Protein AF-A0A6A4FAI8-F1 (afdb_monomer_lite)

Secondary structure (DSSP, 8-state):
----HHHHHTHHHHHHHHHHHHHTT-EEEEEGGGGGT--S--B--EEEEEPTTS-TTT-EEEEE---STTTTTT--GGGSPP--PPPTHHHHHHHHHHHHHSTT--EEEEEEEBTTGGGGSBPPTTTGGGSEEEEGGGTEEEEE-BPPTT-TTHHHHHHHHHHHHHHHHTT--HHHH-TT----PPPPEEEETTEEEEEEE-SSTHHHHHHHHHHHHHHHHH-GGGB-GGGPPPPBSEEEETTEEEETTTTEEE--HHHHHHHHHHHHHHHHHHHHH----TTSHHHH----EEE--TT--SS--EEE---TT------------

pLDDT: mean 80.51, std 21.52, range [23.98, 98.12]

Foldseek 3Di:
DEADPQCVVLVLQVVVVQVVCVVVVFKDKDQLCCCVVPVLAFAFHWHWDDDPPDDSNPHIDIDRDAPDPALQVVDDLVPFADDDADDPCLVLVLLVVQCVVPPPWAKWKKKFFWDPQFSLAFDDPVCQSRAWHDDVVVSMIMGGRTGDDPRPRSLRNSSVLQVQLQVQQQCDFCVNQDVVDPTPHGWHWHDDRRMIMTIHTDPDCRVVVSVVSSQVSQCVRRNDNTGDPVRIDDIDQWDQDPQWIHHSPQSKIFHPPVVVVVVVVVVVVVVVVCVPPPDDDPPDCVVVQQRFIFGDDPDDDDDDTFGFGDDPPDGDGDDDDPDDD

Organism: NCBI:txid129364

Structure (mmCIF, N/CA/C/O backbone):
data_AF-A0A6A4FAI8-F1
#
_entry.id   AF-A0A6A4FAI8-F1
#
loop_
_atom_site.group_PDB
_atom_site.id
_atom_site.type_symbol
_atom_site.label_atom_id
_atom_site.label_alt_id
_atom_site.label_comp_id
_atom_site.label_asym_id
_atom_site.label_entity_id
_atom_site.label_seq_id
_atom_site.pdbx_PDB_ins_code
_atom_site.Cartn_x
_atom_site.Cartn_y
_atom_site.Cartn_z
_atom_site.occupancy
_atom_site.B_iso_or_equiv
_atom_site.auth_seq_id
_atom_site.auth_comp_id
_atom_site.auth_asym_id
_atom_site.auth_atom_id
_atom_site.pdbx_PDB_model_num
ATOM 1 N N . MET A 1 1 ? 18.390 8.228 -25.834 1.00 69.94 1 MET A N 1
ATOM 2 C CA . MET A 1 1 ? 18.097 8.621 -24.436 1.00 69.94 1 MET A CA 1
ATOM 3 C C . MET A 1 1 ? 19.003 7.800 -23.524 1.00 69.94 1 MET A C 1
ATOM 5 O O . MET A 1 1 ? 19.261 6.658 -23.877 1.00 69.94 1 MET A O 1
ATOM 9 N N . LYS A 1 2 ? 19.554 8.359 -22.438 1.00 84.69 2 LYS A N 1
ATOM 10 C CA . LYS A 1 2 ? 20.536 7.665 -21.582 1.00 84.69 2 LYS A CA 1
ATOM 11 C C . LYS A 1 2 ? 19.941 7.393 -20.201 1.00 84.69 2 LYS A C 1
ATOM 13 O O . LYS A 1 2 ? 19.327 8.290 -19.630 1.00 84.69 2 LYS A O 1
ATOM 18 N N . ASN A 1 3 ? 20.148 6.185 -19.680 1.00 90.56 3 ASN A N 1
ATOM 19 C CA . ASN A 1 3 ? 19.769 5.827 -18.315 1.00 90.56 3 ASN A CA 1
ATOM 20 C C . ASN A 1 3 ? 20.611 6.583 -17.279 1.00 90.56 3 ASN A C 1
ATOM 22 O O . ASN A 1 3 ? 21.726 7.035 -17.557 1.00 90.56 3 ASN A O 1
ATOM 26 N N . HIS A 1 4 ? 20.082 6.704 -16.064 1.00 90.19 4 HIS A N 1
ATOM 27 C CA . HIS A 1 4 ? 20.822 7.282 -14.947 1.00 90.19 4 HIS A CA 1
ATOM 28 C C . HIS A 1 4 ? 22.035 6.424 -14.610 1.00 90.19 4 HIS A C 1
ATOM 30 O O . HIS A 1 4 ? 21.967 5.196 -14.630 1.00 90.19 4 HIS A O 1
ATOM 36 N N . GLY A 1 5 ? 23.130 7.063 -14.188 1.00 89.19 5 GLY A N 1
ATOM 37 C CA . GLY A 1 5 ? 24.340 6.341 -13.778 1.00 89.19 5 GLY A CA 1
ATOM 38 C C . GLY A 1 5 ? 24.105 5.361 -12.620 1.00 89.19 5 GLY A C 1
ATOM 39 O O . GLY A 1 5 ? 24.871 4.419 -12.448 1.00 89.19 5 GLY A O 1
ATOM 40 N N . SER A 1 6 ? 23.036 5.536 -11.834 1.00 89.50 6 SER A N 1
ATOM 41 C CA . SER A 1 6 ? 22.634 4.555 -10.822 1.00 89.50 6 SER A CA 1
ATOM 42 C C . SER A 1 6 ? 22.133 3.239 -11.420 1.00 89.50 6 SER A C 1
ATOM 44 O O . SER A 1 6 ? 22.466 2.194 -10.874 1.00 89.50 6 SER A O 1
ATOM 46 N N . ALA A 1 7 ? 21.401 3.263 -12.538 1.00 89.31 7 ALA A N 1
ATOM 47 C CA . ALA A 1 7 ? 20.959 2.043 -13.210 1.00 89.31 7 ALA A CA 1
ATOM 48 C C . ALA A 1 7 ? 22.152 1.258 -13.769 1.00 89.31 7 ALA A C 1
ATOM 50 O O . ALA A 1 7 ? 22.232 0.055 -13.553 1.00 89.31 7 ALA A O 1
ATOM 51 N N . SER A 1 8 ? 23.120 1.938 -14.396 1.00 88.81 8 SER A N 1
ATOM 52 C CA . SER A 1 8 ? 24.335 1.281 -14.899 1.00 88.81 8 SER A CA 1
ATOM 53 C C . SER A 1 8 ? 25.198 0.709 -13.765 1.00 88.81 8 SER A C 1
ATOM 55 O O . SER A 1 8 ? 25.708 -0.398 -13.888 1.00 88.81 8 SER A O 1
ATOM 57 N N . ARG A 1 9 ? 25.336 1.424 -12.636 1.00 89.81 9 ARG A N 1
ATOM 58 C CA . ARG A 1 9 ? 26.083 0.924 -11.462 1.00 89.81 9 ARG A CA 1
ATOM 59 C C . ARG A 1 9 ? 25.445 -0.305 -10.815 1.00 89.81 9 ARG A C 1
ATOM 61 O O . ARG A 1 9 ? 26.166 -1.124 -10.267 1.00 89.81 9 ARG A O 1
ATOM 68 N N . HIS A 1 10 ? 24.121 -0.427 -10.874 1.00 89.69 10 HIS A N 1
ATOM 69 C CA . HIS A 1 10 ? 23.369 -1.536 -10.284 1.00 89.69 10 HIS A CA 1
ATOM 70 C C . HIS A 1 10 ? 22.699 -2.407 -11.356 1.00 89.69 10 HIS A C 1
ATOM 72 O O . HIS A 1 10 ? 21.580 -2.883 -11.155 1.00 89.69 10 HIS A O 1
ATOM 78 N N . LEU A 1 11 ? 23.367 -2.615 -12.498 1.00 90.00 11 LEU A N 1
ATOM 79 C CA . LEU A 1 11 ? 22.783 -3.297 -13.657 1.00 90.00 11 LEU A CA 1
ATOM 80 C C . LEU A 1 11 ? 22.264 -4.701 -13.312 1.00 90.00 11 LEU A C 1
ATOM 82 O O . LEU A 1 11 ? 21.150 -5.041 -13.693 1.00 90.00 11 LEU A O 1
ATOM 86 N N . ASN A 1 12 ? 23.007 -5.484 -12.526 1.00 90.56 12 ASN A N 1
ATOM 87 C CA . ASN A 1 12 ? 22.562 -6.817 -12.097 1.00 90.56 12 ASN A CA 1
ATOM 88 C C . ASN A 1 12 ? 21.254 -6.761 -11.291 1.00 90.56 12 ASN A C 1
ATOM 90 O O . ASN A 1 12 ? 20.326 -7.522 -11.563 1.00 90.56 12 ASN A O 1
ATOM 94 N N . GLY A 1 13 ? 21.142 -5.818 -10.350 1.00 90.38 13 GLY A N 1
ATOM 95 C CA . GLY A 1 13 ? 19.915 -5.605 -9.580 1.00 90.38 13 GLY A CA 1
ATOM 96 C C . GLY A 1 13 ? 18.743 -5.144 -10.455 1.00 90.38 13 GLY A C 1
ATOM 97 O O . GLY A 1 13 ? 17.613 -5.593 -10.266 1.00 90.38 13 GLY A O 1
ATOM 98 N N . VAL A 1 14 ? 19.011 -4.299 -11.456 1.00 91.56 14 VAL A N 1
ATOM 99 C CA . VAL A 1 14 ? 18.024 -3.868 -12.461 1.00 91.56 14 VAL A CA 1
ATOM 100 C C . VAL A 1 14 ? 17.520 -5.063 -13.274 1.00 91.56 14 VAL A C 1
ATOM 102 O O . VAL A 1 14 ? 16.309 -5.239 -13.398 1.00 91.56 14 VAL A O 1
ATOM 105 N N . LEU A 1 15 ? 18.419 -5.920 -13.765 1.00 92.94 15 LEU A N 1
ATOM 106 C CA . LEU A 1 15 ? 18.059 -7.127 -14.512 1.00 92.94 15 LEU A CA 1
ATOM 107 C C . LEU A 1 15 ? 17.254 -8.105 -13.657 1.00 92.94 15 LEU A C 1
ATOM 109 O O . LEU A 1 15 ? 16.205 -8.566 -14.096 1.00 92.94 15 LEU A O 1
ATOM 113 N N . LYS A 1 16 ? 17.678 -8.360 -12.413 1.00 92.50 16 LYS A N 1
ATOM 114 C CA . LYS A 1 16 ? 16.940 -9.200 -11.453 1.00 92.50 16 LYS A CA 1
ATOM 115 C C . LYS A 1 16 ? 15.522 -8.666 -11.221 1.00 92.50 16 LYS A C 1
ATOM 117 O O . LYS A 1 16 ? 14.571 -9.444 -11.201 1.00 92.50 16 LYS A O 1
ATOM 122 N N . ALA A 1 17 ? 15.360 -7.348 -11.082 1.00 90.94 17 ALA A N 1
ATOM 123 C CA . ALA A 1 17 ? 14.051 -6.718 -10.912 1.00 90.94 17 ALA A CA 1
ATOM 124 C C . ALA A 1 17 ? 13.163 -6.844 -12.164 1.00 90.94 17 ALA A C 1
ATOM 126 O O . ALA A 1 17 ? 11.972 -7.131 -12.033 1.00 90.94 17 ALA A O 1
ATOM 127 N N . ILE A 1 18 ? 13.732 -6.665 -13.361 1.00 93.00 18 ILE A N 1
ATOM 128 C CA . ILE A 1 18 ? 13.009 -6.804 -14.634 1.00 93.00 18 ILE A CA 1
ATOM 129 C C . ILE A 1 18 ? 12.589 -8.252 -14.864 1.00 93.00 18 ILE A C 1
ATOM 131 O O . ILE A 1 18 ? 11.417 -8.485 -15.131 1.00 93.00 18 ILE A O 1
ATOM 135 N N . LEU A 1 19 ? 13.500 -9.216 -14.698 1.00 94.06 19 LEU A N 1
ATOM 136 C CA . LEU A 1 19 ? 13.201 -10.644 -14.841 1.00 94.06 19 LEU A CA 1
ATOM 137 C C . LEU A 1 19 ? 12.103 -11.072 -13.867 1.00 94.06 19 LEU A C 1
ATOM 139 O O . LEU A 1 19 ? 11.103 -11.646 -14.275 1.00 94.06 19 LEU A O 1
ATOM 143 N N . LYS A 1 20 ? 12.208 -10.668 -12.596 1.00 92.12 20 LYS A N 1
ATOM 144 C CA . LYS A 1 20 ? 11.159 -10.927 -11.603 1.00 92.12 20 LYS A CA 1
ATOM 145 C C . LYS A 1 20 ? 9.805 -10.339 -12.011 1.00 92.12 20 LYS A C 1
ATOM 147 O O . LYS A 1 20 ? 8.770 -10.961 -11.787 1.00 92.12 20 LYS A O 1
ATOM 152 N N . GLY A 1 21 ? 9.786 -9.123 -12.556 1.00 92.12 21 GLY A N 1
ATOM 153 C CA . GLY A 1 21 ? 8.545 -8.517 -13.033 1.00 92.12 21 GLY A CA 1
ATOM 154 C C . GLY A 1 21 ? 8.033 -9.157 -14.328 1.00 92.12 21 GLY A C 1
ATOM 155 O O . GLY A 1 21 ? 6.824 -9.217 -14.520 1.00 92.12 21 GLY A O 1
ATOM 156 N N . GLN A 1 22 ? 8.913 -9.679 -15.183 1.00 94.56 22 GLN A N 1
ATOM 157 C CA . GLN A 1 22 ? 8.550 -10.454 -16.369 1.00 94.56 22 GLN A CA 1
ATOM 158 C C . GLN A 1 22 ? 7.889 -11.779 -15.975 1.00 94.56 22 GLN A C 1
ATOM 160 O O . GLN A 1 22 ? 6.800 -12.070 -16.463 1.00 94.56 22 GLN A O 1
ATOM 165 N N . ASP A 1 23 ? 8.476 -12.518 -15.030 1.00 94.19 23 ASP A N 1
ATOM 166 C CA . ASP A 1 23 ? 7.905 -13.755 -14.478 1.00 94.19 23 ASP A CA 1
ATOM 167 C C . ASP A 1 23 ? 6.528 -13.515 -13.839 1.00 94.19 23 ASP A C 1
ATOM 169 O O . ASP A 1 23 ? 5.645 -14.368 -13.882 1.00 94.19 23 ASP A O 1
ATOM 173 N N . ALA A 1 24 ? 6.324 -12.322 -13.272 1.00 90.88 24 ALA A N 1
ATOM 174 C CA . ALA A 1 24 ? 5.051 -11.891 -12.703 1.00 90.88 24 ALA A CA 1
ATOM 175 C C . ALA A 1 24 ? 4.056 -11.328 -13.740 1.00 90.88 24 ALA A C 1
ATOM 177 O O . ALA A 1 24 ? 2.995 -10.844 -13.351 1.00 90.88 24 ALA A O 1
ATOM 178 N N . GLY A 1 25 ? 4.389 -11.333 -15.037 1.00 92.12 25 GLY A N 1
ATOM 179 C CA . GLY A 1 25 ? 3.533 -10.805 -16.105 1.00 92.12 25 GLY A CA 1
ATOM 180 C C . GLY A 1 25 ? 3.392 -9.278 -16.118 1.00 92.12 25 GLY A C 1
ATOM 181 O O . GLY A 1 25 ? 2.462 -8.751 -16.717 1.00 92.12 25 GLY A O 1
ATOM 182 N N . GLN A 1 26 ? 4.295 -8.555 -15.457 1.00 93.12 26 GLN A N 1
ATOM 183 C CA . GLN A 1 26 ? 4.254 -7.096 -15.318 1.00 93.12 26 GLN A CA 1
ATOM 184 C C . GLN A 1 26 ? 5.156 -6.378 -16.328 1.00 93.12 26 GLN A C 1
ATOM 186 O O . GLN A 1 26 ? 4.933 -5.206 -16.618 1.00 93.12 26 GLN A O 1
ATOM 191 N N . TYR A 1 27 ? 6.174 -7.058 -16.858 1.00 95.06 27 TYR A N 1
ATOM 192 C CA . TYR A 1 27 ? 7.057 -6.525 -17.895 1.00 95.06 27 TYR A CA 1
ATOM 193 C C . TYR A 1 27 ? 6.983 -7.359 -19.165 1.00 95.06 27 TYR A C 1
ATOM 195 O O . TYR A 1 27 ? 7.062 -8.585 -19.123 1.00 95.06 27 TYR A O 1
ATOM 203 N N . LEU A 1 28 ? 6.905 -6.673 -20.301 1.00 95.38 28 LEU A N 1
ATOM 204 C CA . LEU A 1 28 ? 7.176 -7.239 -21.612 1.00 95.38 28 LEU A CA 1
ATOM 205 C C . LEU A 1 28 ? 8.598 -6.840 -22.017 1.00 95.38 28 LEU A C 1
ATOM 207 O O . LEU A 1 28 ? 8.902 -5.655 -22.154 1.00 95.38 28 LEU A O 1
ATOM 211 N N . VAL A 1 29 ? 9.468 -7.833 -22.184 1.00 96.50 29 VAL A N 1
ATOM 212 C CA . VAL A 1 29 ? 10.884 -7.641 -22.521 1.00 96.50 29 VAL A CA 1
ATOM 213 C C . VAL A 1 29 ? 11.100 -8.044 -23.975 1.00 96.50 29 VAL A C 1
ATOM 215 O O . VAL A 1 29 ? 10.760 -9.158 -24.368 1.00 96.50 29 VAL A O 1
ATOM 218 N N . LEU A 1 30 ? 11.632 -7.124 -24.774 1.00 96.00 30 LEU A N 1
ATOM 219 C CA . LEU A 1 30 ? 11.764 -7.230 -26.226 1.00 96.00 30 LEU A CA 1
ATOM 220 C C . LEU A 1 30 ? 13.172 -6.819 -26.669 1.00 96.00 30 LEU A C 1
ATOM 222 O O . LEU A 1 30 ? 13.868 -6.084 -25.969 1.00 96.00 30 LEU A O 1
ATOM 226 N N . ASP A 1 31 ? 13.564 -7.245 -27.867 1.00 96.56 31 ASP A N 1
ATOM 227 C CA . ASP A 1 31 ? 14.720 -6.678 -28.572 1.00 96.56 31 ASP A CA 1
ATOM 228 C C . ASP A 1 31 ? 14.399 -5.223 -28.975 1.00 96.56 31 ASP A C 1
ATOM 230 O O . ASP A 1 31 ? 13.291 -4.915 -29.434 1.00 96.56 31 ASP A O 1
ATOM 234 N N . ASP A 1 32 ? 15.343 -4.304 -28.777 1.00 94.88 32 ASP A N 1
ATOM 235 C CA . ASP A 1 32 ? 15.142 -2.880 -29.049 1.00 94.88 32 ASP A CA 1
ATOM 236 C C . ASP A 1 32 ? 14.936 -2.556 -30.537 1.00 94.88 32 ASP A C 1
ATOM 238 O O . ASP A 1 32 ? 14.364 -1.512 -30.865 1.00 94.88 32 ASP A O 1
ATOM 242 N N . LYS A 1 33 ? 15.246 -3.486 -31.450 1.00 95.25 33 LYS A N 1
ATOM 243 C CA . LYS A 1 33 ? 14.898 -3.387 -32.875 1.00 95.25 33 LYS A CA 1
ATOM 244 C C . LYS A 1 33 ? 13.399 -3.235 -33.102 1.00 95.25 33 LYS A C 1
ATOM 246 O O . LYS A 1 33 ? 13.001 -2.713 -34.144 1.00 95.25 33 LYS A O 1
ATOM 251 N N . VAL A 1 34 ? 12.551 -3.624 -32.146 1.00 94.50 34 VAL A N 1
ATOM 252 C CA . VAL A 1 34 ? 11.102 -3.377 -32.211 1.00 94.50 34 VAL A CA 1
ATOM 253 C C . VAL A 1 34 ? 10.786 -1.882 -32.350 1.00 94.50 34 VAL A C 1
ATOM 255 O O . VAL A 1 34 ? 9.797 -1.533 -32.993 1.00 94.50 34 VAL A O 1
ATOM 258 N N . LEU A 1 35 ? 11.654 -0.981 -31.880 1.00 92.56 35 LEU A N 1
ATOM 259 C CA . LEU A 1 35 ? 11.523 0.470 -32.076 1.00 92.56 35 LEU A CA 1
ATOM 260 C C . LEU A 1 35 ? 11.574 0.883 -33.566 1.00 92.56 35 LEU A C 1
ATOM 262 O O . LEU A 1 35 ? 11.118 1.967 -33.955 1.00 92.56 35 LEU A O 1
ATOM 266 N N . HIS A 1 36 ? 12.082 0.021 -34.455 1.00 93.12 36 HIS A N 1
ATOM 267 C CA . HIS A 1 36 ? 11.994 0.245 -35.898 1.00 93.12 36 HIS A CA 1
ATOM 268 C C . HIS A 1 36 ? 10.574 0.074 -36.446 1.00 93.12 36 HIS A C 1
ATOM 270 O O . HIS A 1 36 ? 10.270 0.670 -37.478 1.00 93.12 36 HIS A O 1
ATOM 276 N N . ILE A 1 37 ? 9.714 -0.662 -35.744 1.00 93.81 37 ILE A N 1
ATOM 277 C CA . ILE A 1 37 ? 8.344 -0.987 -36.154 1.00 93.81 37 ILE A CA 1
ATOM 278 C C . ILE A 1 37 ? 7.342 -0.189 -35.307 1.00 93.81 37 ILE A C 1
ATOM 280 O O . ILE A 1 37 ? 6.437 0.450 -35.839 1.00 93.81 37 ILE A O 1
ATOM 284 N N . TRP A 1 38 ? 7.538 -0.148 -33.989 1.00 92.62 38 TRP A N 1
ATOM 285 C CA . TRP A 1 38 ? 6.658 0.538 -33.047 1.00 92.62 38 TRP A CA 1
ATOM 286 C C . TRP A 1 38 ? 7.104 1.987 -32.825 1.00 92.62 38 TRP A C 1
ATOM 288 O O . TRP A 1 38 ? 7.897 2.293 -31.940 1.00 92.62 38 TRP A O 1
ATOM 298 N N . LYS A 1 39 ? 6.604 2.899 -33.668 1.00 84.62 39 LYS A N 1
ATOM 299 C CA . LYS A 1 39 ? 7.062 4.302 -33.700 1.00 84.62 39 LYS A CA 1
ATOM 300 C C . LYS A 1 39 ? 6.507 5.201 -32.600 1.00 84.62 39 LYS A C 1
ATOM 302 O O . LYS A 1 39 ? 7.160 6.173 -32.240 1.00 84.62 39 LYS A O 1
ATOM 307 N N . ASN A 1 40 ? 5.325 4.891 -32.080 1.00 89.69 40 ASN A N 1
ATOM 308 C CA . ASN A 1 40 ? 4.677 5.681 -31.038 1.00 89.69 40 ASN A CA 1
ATOM 309 C C . ASN A 1 40 ? 4.907 5.045 -29.663 1.00 89.69 40 ASN A C 1
ATOM 311 O O . ASN A 1 40 ? 3.983 4.474 -29.096 1.00 89.69 40 ASN A O 1
ATOM 315 N N . ILE A 1 41 ? 6.144 5.071 -29.172 1.00 90.69 41 ILE A N 1
ATOM 316 C CA . ILE A 1 41 ? 6.512 4.517 -27.865 1.00 90.69 41 ILE A CA 1
ATOM 317 C C . ILE A 1 41 ? 7.326 5.538 -27.072 1.00 90.69 41 ILE A C 1
ATOM 319 O O . ILE A 1 41 ? 8.315 6.088 -27.557 1.00 90.69 41 ILE A O 1
ATOM 323 N N . GLN A 1 42 ? 6.897 5.801 -25.842 1.00 90.19 42 GLN A N 1
ATOM 324 C CA . GLN A 1 42 ? 7.552 6.733 -24.939 1.00 90.19 42 GLN A CA 1
ATOM 325 C C . GLN A 1 42 ? 8.563 5.987 -24.077 1.00 90.19 42 GLN A C 1
ATOM 327 O O . GLN A 1 42 ? 8.204 5.186 -23.213 1.00 90.19 42 GLN A O 1
ATOM 332 N N . ILE A 1 43 ? 9.836 6.308 -24.281 1.00 90.62 43 ILE A N 1
ATOM 333 C CA . ILE A 1 43 ? 10.941 5.764 -23.497 1.00 90.62 43 ILE A CA 1
ATOM 334 C C . ILE A 1 43 ? 11.211 6.704 -22.321 1.00 90.62 43 ILE A C 1
ATOM 336 O O . ILE A 1 43 ? 11.301 7.919 -22.492 1.00 90.62 43 ILE A O 1
ATOM 340 N N . SER A 1 44 ? 11.337 6.137 -21.125 1.00 90.56 44 SER A N 1
ATOM 341 C CA . SER A 1 44 ? 11.766 6.827 -19.906 1.00 90.56 44 SER A CA 1
ATOM 342 C C . SER A 1 44 ? 13.120 6.276 -19.442 1.00 90.56 44 SER A C 1
ATOM 344 O O . SER A 1 44 ? 13.310 5.057 -19.492 1.00 90.56 44 SER A O 1
ATOM 346 N N . PRO A 1 45 ? 14.062 7.116 -18.971 1.00 91.12 45 PRO A N 1
ATOM 347 C CA . PRO A 1 45 ? 15.321 6.635 -18.413 1.00 91.12 45 PRO A CA 1
ATOM 348 C C . PRO A 1 45 ? 15.099 5.747 -17.186 1.00 91.12 45 PRO A C 1
ATOM 350 O O . PRO A 1 45 ? 14.266 6.051 -16.333 1.00 91.12 45 PRO A O 1
ATOM 353 N N . LEU A 1 46 ? 15.895 4.690 -17.049 1.00 91.69 46 LEU A N 1
ATOM 354 C CA . LEU A 1 46 ? 15.937 3.893 -15.825 1.00 91.69 46 LEU A CA 1
ATOM 355 C C . LEU A 1 46 ? 16.886 4.508 -14.798 1.00 91.69 46 LEU A C 1
ATOM 357 O O . LEU A 1 46 ? 17.948 5.035 -15.133 1.00 91.69 46 LEU A O 1
ATOM 361 N N . GLY A 1 47 ? 16.517 4.379 -13.531 1.00 91.06 47 GLY A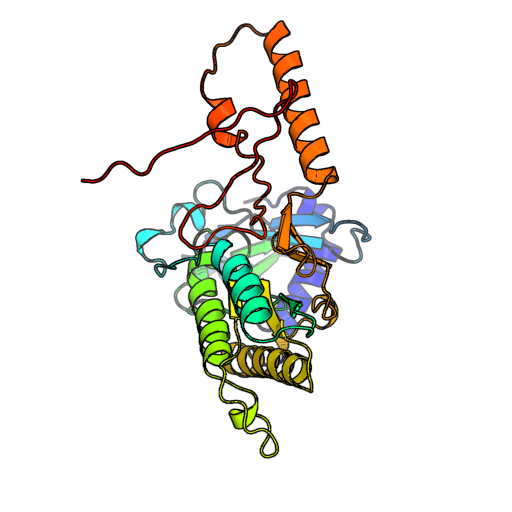 N 1
ATOM 362 C CA . GLY A 1 47 ? 17.354 4.610 -12.365 1.00 91.06 47 GLY A CA 1
ATOM 363 C C . GLY A 1 47 ? 17.208 3.463 -11.370 1.00 91.06 47 GLY A C 1
ATOM 364 O O . GLY A 1 47 ? 16.221 2.732 -11.383 1.00 91.06 47 GLY A O 1
ATOM 365 N N . ALA A 1 48 ? 18.186 3.315 -10.484 1.00 89.81 48 ALA A N 1
ATOM 366 C CA . ALA A 1 48 ? 18.122 2.368 -9.376 1.00 89.81 48 ALA A CA 1
ATOM 367 C C . ALA A 1 48 ? 18.390 3.087 -8.052 1.00 89.81 48 ALA A C 1
ATOM 369 O O . ALA A 1 48 ? 19.254 3.964 -7.975 1.00 89.81 48 ALA A O 1
ATOM 370 N N . VAL A 1 49 ? 17.640 2.721 -7.015 1.00 87.06 49 VAL A N 1
ATOM 371 C CA . VAL A 1 49 ? 17.849 3.193 -5.641 1.00 87.06 49 VAL A CA 1
ATOM 372 C C . VAL A 1 49 ? 17.930 1.993 -4.717 1.00 87.06 49 VAL A C 1
ATOM 374 O O . VAL A 1 49 ? 17.093 1.100 -4.780 1.00 87.06 49 VAL A O 1
ATOM 377 N N . THR A 1 50 ? 18.920 1.978 -3.840 1.00 82.19 50 THR A N 1
ATOM 378 C CA . THR A 1 50 ? 19.115 0.895 -2.878 1.00 82.19 50 THR A CA 1
ATOM 379 C C . THR A 1 50 ? 18.001 0.912 -1.837 1.00 82.19 50 THR A C 1
ATOM 381 O O . THR A 1 50 ? 17.568 1.977 -1.377 1.00 82.19 50 THR A O 1
ATOM 384 N N . LYS A 1 51 ? 17.473 -0.264 -1.480 1.00 78.00 51 LYS A N 1
ATOM 385 C CA . LYS A 1 51 ? 16.567 -0.339 -0.331 1.00 78.00 51 LYS A CA 1
ATOM 386 C C . LYS A 1 51 ? 17.362 -0.100 0.950 1.00 78.00 51 LYS A C 1
ATOM 388 O O . LYS A 1 51 ? 18.554 -0.380 1.028 1.00 78.00 51 LYS A O 1
ATOM 393 N N . LYS A 1 52 ? 16.695 0.491 1.942 1.00 70.31 52 LYS A N 1
ATOM 394 C CA . LYS A 1 52 ? 17.306 0.760 3.242 1.00 70.31 52 LYS A CA 1
ATOM 395 C C . LYS A 1 52 ? 17.693 -0.577 3.885 1.00 70.31 52 LYS A C 1
ATOM 397 O O . LYS A 1 52 ? 16.869 -1.484 3.881 1.00 70.31 52 LYS A O 1
ATOM 402 N N . ASP A 1 53 ? 18.904 -0.651 4.429 1.00 63.53 53 ASP A N 1
ATOM 403 C CA . ASP A 1 53 ? 19.411 -1.795 5.196 1.00 63.53 53 ASP A CA 1
ATOM 404 C C . ASP A 1 53 ? 19.510 -3.118 4.390 1.00 63.53 53 ASP A C 1
ATOM 406 O O . ASP A 1 53 ? 19.524 -4.200 4.971 1.00 63.53 53 ASP A O 1
ATOM 410 N N . CYS A 1 54 ? 19.607 -3.046 3.054 1.00 64.69 54 CYS A N 1
ATOM 411 C CA . CYS A 1 54 ? 19.840 -4.198 2.172 1.00 64.69 54 CYS A CA 1
ATOM 412 C C . CYS A 1 54 ? 21.075 -3.979 1.291 1.00 64.69 54 CYS A C 1
ATOM 414 O O . CYS A 1 54 ? 21.389 -2.842 0.928 1.00 64.69 54 CYS A O 1
ATOM 416 N N . ASP A 1 55 ? 21.744 -5.072 0.916 1.00 67.19 55 ASP A N 1
ATOM 417 C CA . ASP A 1 55 ? 22.817 -5.022 -0.074 1.00 67.19 55 ASP A CA 1
ATOM 418 C C . ASP A 1 55 ? 22.251 -4.524 -1.427 1.00 67.19 55 ASP A C 1
ATOM 420 O O . ASP A 1 55 ? 21.233 -5.047 -1.899 1.00 67.19 55 ASP A O 1
ATOM 424 N N . PRO A 1 56 ? 22.866 -3.505 -2.055 1.00 60.53 56 PRO A N 1
ATOM 425 C CA . PRO A 1 56 ? 22.512 -3.032 -3.391 1.00 60.53 56 PRO A CA 1
ATOM 426 C C . PRO A 1 56 ? 22.492 -4.106 -4.486 1.00 60.53 56 PRO A C 1
ATOM 428 O O . PRO A 1 56 ? 21.838 -3.899 -5.506 1.00 60.53 56 PRO A O 1
ATOM 431 N N . GLU A 1 57 ? 23.221 -5.211 -4.329 1.00 64.81 57 GLU A N 1
ATOM 432 C CA . GLU A 1 57 ? 23.185 -6.335 -5.272 1.00 64.81 57 GLU A CA 1
ATOM 433 C C . GLU A 1 57 ? 22.019 -7.299 -5.000 1.00 64.81 57 GLU A C 1
ATOM 435 O O . GLU A 1 57 ? 21.538 -7.977 -5.912 1.00 64.81 57 GLU A O 1
ATOM 440 N N . GLU A 1 58 ? 21.499 -7.310 -3.771 1.00 64.88 58 GLU A N 1
ATOM 441 C CA . GLU A 1 58 ? 20.385 -8.167 -3.368 1.00 64.88 58 GLU A CA 1
ATOM 442 C C . GLU A 1 58 ? 19.025 -7.560 -3.716 1.00 64.88 58 GLU A C 1
ATOM 444 O O . GLU A 1 58 ? 18.169 -8.260 -4.276 1.00 64.88 58 GLU A O 1
ATOM 449 N N . ASP A 1 59 ? 18.822 -6.270 -3.407 1.00 73.31 59 ASP A N 1
ATOM 450 C CA . ASP A 1 59 ? 17.516 -5.624 -3.554 1.00 73.31 59 ASP A CA 1
ATOM 451 C C . ASP A 1 59 ? 17.587 -4.109 -3.853 1.00 73.31 59 ASP A C 1
ATOM 453 O O . ASP A 1 59 ? 17.935 -3.271 -3.010 1.00 73.31 59 ASP A O 1
ATOM 457 N N . ILE A 1 60 ? 17.168 -3.739 -5.068 1.00 84.44 60 ILE A N 1
ATOM 458 C CA . ILE A 1 60 ? 17.025 -2.348 -5.521 1.00 84.44 60 ILE A CA 1
ATOM 459 C C . ILE A 1 60 ? 15.564 -1.992 -5.783 1.00 84.44 60 ILE A C 1
ATOM 461 O O . ILE A 1 60 ? 14.703 -2.829 -6.050 1.00 84.44 60 ILE A O 1
ATOM 465 N N . ARG A 1 61 ? 15.272 -0.694 -5.740 1.00 85.38 61 ARG A N 1
ATOM 466 C CA . ARG A 1 61 ? 14.062 -0.101 -6.304 1.00 85.38 61 ARG A CA 1
ATOM 467 C C . ARG A 1 61 ? 14.386 0.384 -7.707 1.00 85.38 61 ARG A C 1
ATOM 469 O O . ARG A 1 61 ? 15.142 1.345 -7.865 1.00 85.38 61 ARG A O 1
ATOM 476 N N . LEU A 1 62 ? 13.813 -0.287 -8.701 1.00 87.62 62 LEU A N 1
ATOM 477 C CA . LEU A 1 62 ? 13.850 0.166 -10.083 1.00 87.62 62 LEU A CA 1
ATOM 478 C C . LEU A 1 62 ? 12.955 1.400 -10.217 1.00 87.62 62 LEU A C 1
ATOM 480 O O . LEU A 1 62 ? 11.824 1.415 -9.732 1.00 87.62 62 LEU A O 1
ATOM 484 N N . ILE A 1 63 ? 13.480 2.444 -10.845 1.00 87.00 63 ILE A N 1
ATOM 485 C CA . ILE A 1 63 ? 12.790 3.712 -11.055 1.00 87.00 63 ILE A CA 1
ATOM 486 C C . ILE A 1 63 ? 12.750 3.982 -12.550 1.00 87.00 63 ILE A C 1
ATOM 488 O O . ILE A 1 63 ? 13.785 3.986 -13.208 1.00 87.00 63 ILE A O 1
ATOM 492 N N . HIS A 1 64 ? 11.562 4.274 -13.063 1.00 84.94 64 HIS A N 1
ATOM 493 C CA . HIS A 1 64 ? 11.406 4.910 -14.364 1.00 84.94 64 HIS A CA 1
ATOM 494 C C . HIS A 1 64 ? 11.370 6.417 -14.121 1.00 84.94 64 HIS A C 1
ATOM 496 O O . HIS A 1 64 ? 10.430 6.919 -13.500 1.00 84.94 64 HIS A O 1
ATOM 502 N N . ASP A 1 65 ? 12.408 7.136 -14.541 1.00 81.50 65 ASP A N 1
ATOM 503 C CA . ASP A 1 65 ? 12.454 8.583 -14.378 1.00 81.50 65 ASP A CA 1
ATOM 504 C C . ASP A 1 65 ? 11.513 9.257 -15.373 1.00 81.50 65 ASP A C 1
ATOM 506 O O . ASP A 1 65 ? 11.659 9.146 -16.588 1.00 81.50 65 ASP A O 1
ATOM 510 N N . ARG A 1 66 ? 10.515 9.943 -14.827 1.00 70.44 66 ARG A N 1
ATOM 511 C CA . ARG A 1 66 ? 9.388 10.524 -15.558 1.00 70.44 66 ARG A CA 1
ATOM 512 C C . ARG A 1 66 ? 9.278 12.011 -15.251 1.00 70.44 66 ARG A C 1
ATOM 514 O O . ARG A 1 66 ? 8.230 12.487 -14.823 1.00 70.44 66 ARG A O 1
ATOM 521 N N . ARG A 1 67 ? 10.402 12.716 -15.376 1.00 59.50 67 ARG A N 1
ATOM 522 C CA . ARG A 1 67 ? 10.511 14.178 -15.284 1.00 59.50 67 ARG A CA 1
ATOM 523 C C . ARG A 1 67 ? 10.887 14.742 -16.663 1.00 59.50 67 ARG A C 1
ATOM 525 O O . ARG A 1 67 ? 11.618 14.086 -17.402 1.00 59.50 67 ARG A O 1
ATOM 532 N N . GLY A 1 68 ? 10.423 15.949 -17.003 1.00 57.16 68 GLY A N 1
ATOM 533 C CA . GLY A 1 68 ? 10.553 16.534 -18.356 1.00 57.16 68 GLY A CA 1
ATOM 534 C C . GLY A 1 68 ? 9.447 16.036 -19.294 1.00 57.16 68 GLY A C 1
ATOM 535 O O . GLY A 1 68 ? 8.505 15.452 -18.780 1.00 57.16 68 GLY A O 1
ATOM 536 N N . THR A 1 69 ? 9.571 16.190 -20.628 1.00 58.03 69 THR A N 1
ATOM 537 C CA . THR A 1 69 ? 8.619 15.691 -21.661 1.00 58.03 69 THR A CA 1
ATOM 538 C C . THR A 1 69 ? 8.376 14.177 -21.542 1.00 58.03 69 THR A C 1
ATOM 540 O O . THR A 1 69 ? 8.942 13.364 -22.274 1.00 58.03 69 THR A O 1
ATOM 543 N N . SER A 1 70 ? 7.594 13.794 -20.547 1.00 69.31 70 SER A N 1
ATOM 544 C CA . SER A 1 70 ? 7.548 12.471 -19.939 1.00 69.31 70 SER A CA 1
ATOM 545 C C . SER A 1 70 ? 6.100 12.054 -19.750 1.00 69.31 70 SER A C 1
ATOM 547 O O . SER A 1 70 ? 5.179 12.863 -19.864 1.00 69.31 70 SER A O 1
ATOM 549 N N . THR A 1 71 ? 5.890 10.785 -19.410 1.00 73.19 71 THR A N 1
ATOM 550 C CA . THR A 1 71 ? 4.554 10.232 -19.178 1.00 73.19 71 THR A CA 1
ATOM 551 C C . THR A 1 71 ? 3.750 11.037 -18.152 1.00 73.19 71 THR A C 1
ATOM 553 O O . THR A 1 71 ? 2.539 11.154 -18.303 1.00 73.19 71 THR A O 1
ATOM 556 N N . ASN A 1 72 ? 4.395 11.626 -17.137 1.00 81.31 72 ASN A N 1
ATOM 557 C CA . ASN A 1 72 ? 3.708 12.460 -16.145 1.00 81.31 72 ASN A CA 1
ATOM 558 C C . ASN A 1 72 ? 3.236 13.796 -16.726 1.00 81.31 72 ASN A C 1
ATOM 560 O O . ASN A 1 72 ? 2.094 14.170 -16.490 1.00 81.31 72 ASN A O 1
ATOM 564 N N . ASP A 1 73 ? 4.072 14.471 -17.514 1.00 76.06 73 ASP A N 1
ATOM 565 C CA . ASP A 1 73 ? 3.733 15.762 -18.133 1.00 76.06 73 ASP A CA 1
ATOM 566 C C . ASP A 1 73 ? 2.598 15.620 -19.161 1.00 76.06 73 ASP A C 1
ATOM 568 O O . ASP A 1 73 ? 1.806 16.538 -19.359 1.00 76.06 73 ASP A O 1
ATOM 572 N N . MET A 1 74 ? 2.493 14.446 -19.791 1.00 75.88 74 MET A N 1
ATOM 573 C CA . MET A 1 74 ? 1.429 14.114 -20.744 1.00 75.88 74 MET A CA 1
ATOM 574 C C . MET A 1 74 ? 0.164 13.555 -20.074 1.00 75.88 74 MET A C 1
ATOM 576 O O . MET A 1 74 ? -0.857 13.366 -20.739 1.00 75.88 74 MET A O 1
ATOM 580 N N . SER A 1 75 ? 0.212 13.269 -18.769 1.00 78.31 75 SER A N 1
ATOM 581 C CA . SER A 1 75 ? -0.932 12.740 -18.028 1.00 78.31 75 SER A CA 1
ATOM 582 C C . SER A 1 75 ? -1.888 13.858 -17.642 1.00 78.31 75 SER A C 1
ATOM 584 O O . SER A 1 75 ? -1.512 14.823 -16.981 1.00 78.31 75 SER A O 1
ATOM 586 N N . LYS A 1 76 ? -3.162 13.693 -17.993 1.00 79.38 76 LYS A N 1
ATOM 587 C CA . LYS A 1 76 ? -4.227 14.605 -17.573 1.00 79.38 76 LYS A CA 1
ATOM 588 C C . LYS A 1 76 ? -4.768 14.133 -16.232 1.00 79.38 76 LYS A C 1
ATOM 590 O O . LYS A 1 76 ? -5.528 13.169 -16.176 1.00 79.38 76 LYS A O 1
ATOM 595 N N . THR A 1 77 ? -4.370 14.798 -15.152 1.00 72.62 77 THR A N 1
ATOM 596 C CA . THR A 1 77 ? -4.823 14.464 -13.791 1.00 72.62 77 THR A CA 1
ATOM 597 C C . THR A 1 77 ? -6.344 14.515 -13.658 1.00 72.62 77 THR A C 1
ATOM 599 O O . THR A 1 77 ? -6.905 13.709 -12.927 1.00 72.62 77 THR A O 1
ATOM 602 N N . GLU A 1 78 ? -6.997 15.368 -14.447 1.00 80.19 78 GLU A N 1
ATOM 603 C CA . GLU A 1 78 ? -8.454 15.517 -14.586 1.00 80.19 78 GLU A CA 1
ATOM 604 C C . GLU A 1 78 ? -9.179 14.218 -14.975 1.00 80.19 78 GLU A C 1
ATOM 606 O O . GLU A 1 78 ? -10.355 14.055 -14.675 1.00 80.19 78 GLU A O 1
ATOM 611 N N . LEU A 1 79 ? -8.488 13.300 -15.660 1.00 82.06 79 LEU A N 1
ATOM 612 C CA . LEU A 1 79 ? -9.040 12.009 -16.083 1.00 82.06 79 LEU A CA 1
ATOM 613 C C . LEU A 1 79 ? -8.845 10.908 -15.032 1.00 82.06 79 LEU A C 1
ATOM 615 O O . LEU A 1 79 ? -9.231 9.763 -15.260 1.00 82.06 79 LEU A O 1
ATOM 619 N N . SER A 1 80 ? -8.196 11.222 -13.909 1.00 82.56 80 SER A N 1
ATOM 620 C CA . SER A 1 80 ? -7.992 10.255 -12.832 1.00 82.56 80 SER A CA 1
ATOM 621 C C . SER A 1 80 ? -9.272 10.125 -12.001 1.00 82.56 80 SER A C 1
ATOM 623 O O . SER A 1 80 ? -10.005 11.107 -11.879 1.00 82.56 80 SER A O 1
ATOM 625 N N . PRO A 1 81 ? -9.544 8.954 -11.398 1.00 83.56 81 PRO A N 1
ATOM 626 C CA . PRO A 1 81 ? -10.678 8.803 -10.496 1.00 83.56 81 PRO A CA 1
ATOM 627 C C . PRO A 1 81 ? -10.611 9.815 -9.353 1.00 83.56 81 PRO A C 1
ATOM 629 O O . PRO A 1 81 ? -9.540 10.030 -8.777 1.00 83.56 81 PRO A O 1
ATOM 632 N N . ASP A 1 82 ? -11.756 10.404 -9.017 1.00 84.44 82 ASP A N 1
ATOM 633 C CA . ASP A 1 82 ? -11.870 11.204 -7.805 1.00 84.44 82 ASP A CA 1
ATOM 634 C C . ASP A 1 82 ? -11.833 10.266 -6.593 1.00 84.44 82 ASP A C 1
ATOM 636 O O . ASP A 1 82 ? -12.583 9.287 -6.531 1.00 84.44 82 ASP A O 1
ATOM 640 N N . ILE A 1 83 ? -10.926 10.532 -5.653 1.00 80.56 83 ILE A N 1
ATOM 641 C CA . ILE A 1 83 ? -10.843 9.782 -4.400 1.00 80.56 83 ILE A CA 1
ATOM 642 C C . ILE A 1 83 ? -11.171 10.728 -3.260 1.00 80.56 83 ILE A C 1
ATOM 644 O O . ILE A 1 83 ? -10.416 11.654 -2.953 1.00 80.56 83 ILE A O 1
ATOM 648 N N . GLU A 1 84 ? -12.226 10.386 -2.533 1.00 81.75 84 GLU A N 1
ATOM 649 C CA . GLU A 1 84 ? -12.479 10.963 -1.227 1.00 81.75 84 GLU A CA 1
ATOM 650 C C . GLU A 1 84 ? -11.648 10.242 -0.158 1.00 81.75 84 GLU A C 1
ATOM 652 O O . GLU A 1 84 ? -11.889 9.084 0.190 1.00 81.75 84 GLU A O 1
ATOM 657 N N . TYR A 1 85 ? -10.654 10.935 0.395 1.00 81.31 85 TYR A N 1
ATOM 658 C CA . TYR A 1 85 ? -9.893 10.418 1.528 1.00 81.31 85 TYR A CA 1
ATOM 659 C C . TYR A 1 85 ? -10.619 10.700 2.841 1.00 81.31 85 TYR A C 1
ATOM 661 O O . TYR A 1 85 ? -10.867 11.854 3.205 1.00 81.31 85 TYR A O 1
ATOM 669 N N . LYS A 1 86 ? -10.879 9.645 3.620 1.00 87.56 86 LYS A N 1
ATOM 670 C CA . LYS A 1 86 ? -11.394 9.797 4.984 1.00 87.56 86 LYS A CA 1
ATOM 671 C C . LYS A 1 86 ? -10.353 10.499 5.848 1.00 87.56 86 LYS A C 1
ATOM 673 O O . LYS A 1 86 ? -9.183 10.130 5.880 1.00 87.56 86 LYS A O 1
ATOM 678 N N . HIS A 1 87 ? -10.787 11.491 6.620 1.00 89.50 87 HIS A N 1
ATOM 679 C CA . HIS A 1 87 ? -9.902 12.135 7.583 1.00 89.50 87 HIS A CA 1
ATOM 680 C C . HIS A 1 87 ? -9.504 11.146 8.689 1.00 89.50 87 HIS A C 1
ATOM 682 O O . HIS A 1 87 ? -10.360 10.454 9.247 1.00 89.50 87 HIS A O 1
ATOM 688 N N . ILE A 1 88 ? -8.230 11.151 9.093 1.00 87.44 88 ILE A N 1
ATOM 689 C CA . ILE A 1 88 ? -7.670 10.217 10.088 1.00 87.44 88 ILE A CA 1
ATOM 690 C C . ILE A 1 88 ? -8.402 10.223 11.443 1.00 87.44 88 ILE A C 1
ATOM 692 O O . ILE A 1 88 ? -8.399 9.242 12.186 1.00 87.44 88 ILE A O 1
ATOM 696 N N . ALA A 1 89 ? -9.111 11.312 11.751 1.00 89.38 89 ALA A N 1
ATOM 697 C CA . ALA A 1 89 ? -10.001 11.396 12.909 1.00 89.38 89 ALA A CA 1
ATOM 698 C C . ALA A 1 89 ? -11.100 10.313 12.921 1.00 89.38 89 ALA A C 1
ATOM 700 O O . ALA A 1 89 ? -11.701 10.080 13.966 1.00 89.38 89 ALA A O 1
ATOM 701 N N . ALA A 1 90 ? -11.388 9.649 11.796 1.00 93.75 90 ALA A N 1
ATOM 702 C CA . ALA A 1 90 ? -12.256 8.474 11.750 1.00 93.75 90 ALA A CA 1
ATOM 703 C C . ALA A 1 90 ? -11.741 7.337 12.652 1.00 93.75 90 ALA A C 1
ATOM 705 O O . ALA A 1 90 ? -12.518 6.802 13.439 1.00 93.75 90 ALA A O 1
ATOM 706 N N . ILE A 1 91 ? -10.432 7.055 12.627 1.00 94.81 91 ILE A N 1
ATOM 707 C CA . ILE A 1 91 ? -9.796 6.038 13.482 1.00 94.81 91 ILE A CA 1
ATOM 708 C C . ILE A 1 91 ? -9.968 6.422 14.959 1.00 94.81 91 ILE A C 1
ATOM 710 O O . ILE A 1 91 ? -10.408 5.619 15.778 1.00 94.81 91 ILE A O 1
ATOM 714 N N . ALA A 1 92 ? -9.705 7.691 15.294 1.00 93.44 92 ALA A N 1
ATOM 715 C CA . ALA A 1 92 ? -9.874 8.212 16.653 1.00 93.44 92 ALA A CA 1
ATOM 716 C C . ALA A 1 92 ? -11.320 8.068 17.158 1.00 93.44 92 ALA A C 1
ATOM 718 O O . ALA A 1 92 ? -11.555 7.640 18.288 1.00 93.44 92 ALA A O 1
ATOM 719 N N . ARG A 1 93 ? -12.296 8.413 16.307 1.00 95.50 93 ARG A N 1
ATOM 720 C CA . ARG A 1 93 ? -13.724 8.290 16.619 1.00 95.50 93 ARG A CA 1
ATOM 721 C C . ARG A 1 93 ? -14.123 6.839 16.858 1.00 95.50 93 ARG A C 1
ATOM 723 O O . ARG A 1 93 ? -14.849 6.595 17.816 1.00 95.50 93 ARG A O 1
ATOM 730 N N . ARG A 1 94 ? -13.621 5.890 16.056 1.00 96.19 94 ARG A N 1
ATOM 731 C CA . ARG A 1 94 ? -13.867 4.458 16.279 1.00 96.19 94 ARG A CA 1
ATOM 732 C C . ARG A 1 94 ? -13.324 4.000 17.627 1.00 96.19 94 ARG A C 1
ATOM 734 O O . ARG A 1 94 ? -14.072 3.390 18.377 1.00 96.19 94 ARG A O 1
ATOM 741 N N . ILE A 1 95 ? -12.088 4.365 17.984 1.00 95.00 95 ILE A N 1
ATOM 742 C CA . ILE A 1 95 ? -11.503 4.015 19.294 1.00 95.00 95 ILE A CA 1
ATOM 743 C C . ILE A 1 95 ? -12.412 4.488 20.437 1.00 95.00 95 ILE A C 1
ATOM 745 O O . ILE A 1 95 ? -12.736 3.718 21.340 1.00 95.00 95 ILE A O 1
ATOM 749 N N . ILE A 1 96 ? -12.857 5.747 20.390 1.00 94.81 96 ILE A N 1
ATOM 750 C CA . ILE A 1 96 ? -13.737 6.323 21.417 1.00 94.81 96 ILE A CA 1
ATOM 751 C C . ILE A 1 96 ? -15.092 5.602 21.451 1.00 94.81 96 ILE A C 1
ATOM 753 O O . ILE A 1 96 ? -15.590 5.297 22.537 1.00 94.81 96 ILE A O 1
ATOM 757 N N . ALA A 1 97 ? -15.677 5.314 20.285 1.00 94.88 97 ALA A N 1
ATOM 758 C CA . ALA A 1 97 ? -16.943 4.596 20.173 1.00 94.88 97 ALA A CA 1
ATOM 759 C C . ALA A 1 97 ? -16.851 3.192 20.791 1.00 94.88 97 ALA A C 1
ATOM 761 O O . ALA A 1 97 ? -17.634 2.888 21.691 1.00 94.88 97 ALA A O 1
ATOM 762 N N . CYS A 1 98 ? -15.845 2.393 20.415 1.00 94.06 98 CYS A N 1
ATOM 763 C CA . CYS A 1 98 ? -15.645 1.049 20.963 1.00 94.06 98 CYS A CA 1
ATOM 764 C C . CYS A 1 98 ? -15.477 1.083 22.484 1.00 94.06 98 CYS A C 1
ATOM 766 O O . CYS A 1 98 ? -16.092 0.304 23.202 1.00 94.06 98 CYS A O 1
ATOM 768 N N . ARG A 1 99 ? -14.705 2.038 23.010 1.00 92.38 99 ARG A N 1
ATOM 769 C CA . ARG A 1 99 ? -14.520 2.169 24.462 1.00 92.38 99 ARG A CA 1
ATOM 770 C C . ARG A 1 99 ? -15.768 2.583 25.222 1.00 92.38 99 ARG A C 1
ATOM 772 O O . ARG A 1 99 ? -15.899 2.259 26.401 1.00 92.38 99 ARG A O 1
ATOM 779 N N . THR A 1 100 ? -16.638 3.347 24.573 1.00 92.69 100 THR A N 1
ATOM 780 C CA . THR A 1 100 ? -17.897 3.789 25.170 1.00 92.69 100 THR A CA 1
ATOM 781 C C . THR A 1 100 ? -18.904 2.641 25.198 1.00 92.69 100 THR A C 1
ATOM 783 O O . THR A 1 100 ? -19.577 2.463 26.214 1.00 92.69 100 THR A O 1
ATOM 786 N N . ALA A 1 101 ? -18.965 1.852 24.121 1.00 91.62 101 ALA A N 1
ATOM 787 C CA . ALA A 1 101 ? -19.864 0.710 23.977 1.00 91.62 101 ALA A CA 1
ATOM 788 C C . ALA A 1 101 ? -19.426 -0.510 24.810 1.00 91.62 101 ALA A C 1
ATOM 790 O O . ALA A 1 101 ? -20.243 -1.095 25.516 1.00 91.62 101 ALA A O 1
ATOM 791 N N . HIS A 1 102 ? -18.132 -0.846 24.815 1.00 89.25 102 HIS A N 1
ATOM 792 C CA . HIS A 1 102 ? -17.590 -2.051 25.456 1.00 89.25 102 HIS A CA 1
ATOM 793 C C . HIS A 1 102 ? -16.745 -1.688 26.685 1.00 89.25 102 HIS A C 1
ATOM 795 O O . HIS A 1 102 ? -15.511 -1.718 26.678 1.00 89.25 102 HIS A O 1
ATOM 801 N N . LYS A 1 103 ? -17.414 -1.291 27.775 1.00 87.44 103 LYS A N 1
ATOM 802 C CA . LYS A 1 103 ? -16.730 -0.904 29.019 1.00 87.44 103 LYS A CA 1
ATOM 803 C C . LYS A 1 103 ? -15.948 -2.082 29.606 1.00 87.44 103 LYS A C 1
ATOM 805 O O . LYS A 1 103 ? -16.495 -3.158 29.800 1.00 87.44 103 LYS A O 1
ATOM 810 N N . GLY A 1 104 ? -14.682 -1.842 29.947 1.00 88.12 104 GLY A N 1
ATOM 811 C CA . GLY A 1 104 ? -13.794 -2.861 30.520 1.00 88.12 104 GLY A CA 1
ATOM 812 C C . GLY A 1 104 ? -13.128 -3.779 29.490 1.00 88.12 104 GLY A C 1
ATOM 813 O O . GLY A 1 104 ? -12.236 -4.532 29.865 1.00 88.12 104 GLY A O 1
ATOM 814 N N . VAL A 1 105 ? -13.490 -3.667 28.210 1.00 92.44 105 VAL A N 1
ATOM 815 C CA . VAL A 1 105 ? -12.882 -4.422 27.110 1.00 92.44 105 VAL A CA 1
ATOM 816 C C . VAL A 1 105 ? -11.753 -3.599 26.484 1.00 92.44 105 VAL A C 1
ATOM 818 O O . VAL A 1 105 ? -11.836 -2.369 26.380 1.00 92.44 105 VAL A O 1
ATOM 821 N N . LEU A 1 106 ? -10.663 -4.263 26.097 1.00 94.62 106 LEU A N 1
ATOM 822 C CA . LEU A 1 106 ? -9.578 -3.610 25.369 1.00 94.62 106 LEU A CA 1
ATOM 823 C C . LEU A 1 106 ? -10.022 -3.293 23.940 1.00 94.62 106 LEU A C 1
ATOM 825 O O . LEU A 1 106 ? -10.777 -4.037 23.332 1.00 94.62 106 LEU A O 1
ATOM 829 N N . VAL A 1 107 ? -9.544 -2.176 23.402 1.00 96.56 107 VAL A N 1
ATOM 830 C CA . VAL A 1 107 ? -9.723 -1.838 21.987 1.00 96.56 107 VAL A CA 1
ATOM 831 C C . VAL A 1 107 ? -8.365 -1.955 21.335 1.00 96.56 107 VAL A C 1
ATOM 833 O O . VAL A 1 107 ? -7.442 -1.254 21.749 1.00 96.56 107 VAL A O 1
ATOM 836 N N . ASN A 1 108 ? -8.236 -2.824 20.345 1.00 97.38 108 ASN A N 1
ATOM 837 C CA . ASN A 1 108 ? -6.985 -3.035 19.638 1.00 97.38 108 ASN A CA 1
ATOM 838 C C . ASN A 1 108 ? -7.044 -2.396 18.252 1.00 97.38 108 ASN A C 1
ATOM 840 O O . ASN A 1 108 ? -8.100 -2.266 17.634 1.00 97.38 108 ASN A O 1
ATOM 844 N N . ILE A 1 109 ? -5.878 -1.973 17.784 1.00 97.81 109 ILE A N 1
ATOM 845 C CA . ILE A 1 109 ? -5.655 -1.460 16.442 1.00 97.81 109 ILE A CA 1
ATOM 846 C C . ILE A 1 109 ? -4.693 -2.399 15.719 1.00 97.81 109 ILE A C 1
ATOM 848 O O . ILE A 1 109 ? -3.760 -2.942 16.315 1.00 97.81 109 ILE A O 1
ATOM 852 N N . MET A 1 110 ? -4.924 -2.573 14.427 1.00 97.19 110 MET A N 1
ATOM 853 C CA . MET A 1 110 ? -4.073 -3.349 13.537 1.00 97.19 110 MET A CA 1
ATOM 854 C C . MET A 1 110 ? -3.874 -2.581 12.236 1.00 97.19 110 MET A C 1
ATOM 856 O O . MET A 1 110 ? -4.766 -1.855 11.793 1.00 97.19 110 MET A O 1
ATOM 860 N N . LYS A 1 111 ? -2.709 -2.762 11.609 1.00 95.75 111 LYS A N 1
ATOM 861 C CA . LYS A 1 111 ? -2.474 -2.334 10.230 1.00 95.75 111 LYS A CA 1
ATOM 862 C C . LYS A 1 111 ? -2.179 -3.521 9.315 1.00 95.75 111 LYS A C 1
ATOM 864 O O . LYS A 1 111 ? -1.471 -4.449 9.704 1.00 95.75 111 LYS A O 1
ATOM 869 N N . GLY A 1 112 ? -2.693 -3.442 8.097 1.00 95.50 112 GLY A N 1
ATOM 870 C CA . GLY A 1 112 ? -2.359 -4.310 6.975 1.00 95.50 112 GLY A CA 1
ATOM 871 C C . GLY A 1 112 ? -1.835 -3.486 5.802 1.00 95.50 112 GLY A C 1
ATOM 872 O O . GLY A 1 112 ? -2.124 -2.297 5.684 1.00 95.50 112 GLY A O 1
ATOM 873 N N . ASP A 1 113 ? -1.061 -4.120 4.930 1.00 94.50 113 ASP A N 1
ATOM 874 C CA . ASP A 1 113 ? -0.505 -3.511 3.719 1.00 94.50 113 ASP A CA 1
ATOM 875 C C . ASP A 1 113 ? -0.776 -4.425 2.531 1.00 94.50 113 ASP A C 1
ATOM 877 O O . ASP A 1 113 ? -0.598 -5.641 2.624 1.00 94.50 113 ASP A O 1
ATOM 881 N N . VAL A 1 114 ? -1.148 -3.838 1.397 1.00 95.19 114 VAL A N 1
ATOM 882 C CA . VAL A 1 114 ? -1.255 -4.587 0.145 1.00 95.19 114 VAL A CA 1
ATOM 883 C C . VAL A 1 114 ? 0.123 -4.750 -0.493 1.00 95.19 114 VAL A C 1
ATOM 885 O O . VAL A 1 114 ? 0.781 -3.782 -0.894 1.00 95.19 114 VAL A O 1
ATOM 888 N N . LYS A 1 115 ? 0.547 -6.004 -0.665 1.00 92.62 115 LYS A N 1
ATOM 889 C CA . LYS A 1 115 ? 1.814 -6.363 -1.301 1.00 92.62 115 LYS A CA 1
ATOM 890 C C . LYS A 1 115 ? 1.799 -5.924 -2.753 1.00 92.62 115 LYS A C 1
ATOM 892 O O . LYS A 1 115 ? 0.985 -6.393 -3.535 1.00 92.62 115 LYS A O 1
ATOM 897 N N . GLY A 1 116 ? 2.726 -5.050 -3.133 1.00 89.31 116 GLY A N 1
ATOM 898 C CA . GLY A 1 116 ? 2.864 -4.632 -4.528 1.00 89.31 116 GLY A CA 1
ATOM 899 C C . GLY A 1 116 ? 1.639 -3.902 -5.084 1.00 89.31 116 GLY A C 1
ATOM 900 O O . GLY A 1 116 ? 1.458 -3.946 -6.290 1.00 89.31 116 GLY A O 1
ATOM 901 N N . ALA A 1 117 ? 0.845 -3.235 -4.235 1.00 90.31 117 ALA A N 1
ATOM 902 C CA . ALA A 1 117 ? -0.374 -2.474 -4.550 1.00 90.31 117 ALA A CA 1
ATOM 903 C C . ALA A 1 117 ? -0.551 -2.058 -6.027 1.00 90.31 117 ALA A C 1
ATOM 905 O O . ALA A 1 117 ? -1.446 -2.544 -6.709 1.00 90.31 117 ALA A O 1
ATOM 906 N N . PHE A 1 118 ? 0.329 -1.202 -6.552 1.00 91.00 118 PHE A N 1
ATOM 907 C CA . PHE A 1 118 ? 0.204 -0.667 -7.915 1.00 91.00 118 PHE A CA 1
ATOM 908 C C . PHE A 1 118 ? 0.465 -1.691 -9.026 1.00 91.00 118 PHE A C 1
ATOM 910 O O . PHE A 1 118 ? -0.090 -1.578 -10.111 1.00 91.00 118 PHE A O 1
ATOM 917 N N . ARG A 1 119 ? 1.273 -2.716 -8.758 1.00 91.62 119 ARG A N 1
ATOM 918 C CA . ARG A 1 119 ? 1.633 -3.750 -9.736 1.00 91.62 119 ARG A CA 1
ATOM 919 C C . ARG A 1 119 ? 0.474 -4.681 -10.084 1.00 91.62 119 ARG A C 1
ATOM 921 O O . ARG A 1 119 ? 0.558 -5.372 -11.090 1.00 91.62 119 ARG A O 1
ATOM 928 N N . HIS A 1 120 ? -0.586 -4.684 -9.276 1.00 91.88 120 HIS A N 1
ATOM 929 C CA . HIS A 1 120 ? -1.822 -5.416 -9.571 1.00 91.88 120 HIS A CA 1
ATOM 930 C C . HIS A 1 120 ? -2.700 -4.706 -10.605 1.00 91.88 120 HIS A C 1
ATOM 932 O O . HIS A 1 120 ? -3.605 -5.317 -11.163 1.00 91.88 120 HIS A O 1
ATOM 938 N N . LEU A 1 121 ? -2.453 -3.421 -10.872 1.00 92.12 121 LEU A N 1
ATOM 939 C CA . LEU A 1 121 ? -3.231 -2.649 -11.834 1.00 92.12 121 LEU A CA 1
ATOM 940 C C . LEU A 1 121 ? -2.576 -2.764 -13.204 1.00 92.12 121 LEU A C 1
ATOM 942 O O . LEU A 1 121 ? -1.567 -2.113 -13.460 1.00 92.12 121 LEU A O 1
ATOM 946 N N . MET A 1 122 ? -3.150 -3.571 -14.089 1.00 93.06 122 MET A N 1
ATOM 947 C CA . MET A 1 122 ? -2.669 -3.675 -15.465 1.00 93.06 122 MET A CA 1
ATOM 948 C C . MET A 1 122 ? -3.064 -2.436 -16.273 1.00 93.06 122 MET A C 1
ATOM 950 O O . MET A 1 122 ? -4.190 -1.946 -16.195 1.00 93.06 122 MET A O 1
ATOM 954 N N . VAL A 1 123 ? -2.121 -1.925 -17.055 1.00 91.19 123 VAL A N 1
ATOM 955 C CA . VAL A 1 123 ? -2.333 -0.810 -17.976 1.00 91.19 123 VAL A CA 1
ATOM 956 C C . VAL A 1 123 ? -3.019 -1.349 -19.228 1.00 91.19 123 VAL A C 1
ATOM 958 O O . VAL A 1 123 ? -2.629 -2.387 -19.763 1.00 91.19 123 VAL A O 1
ATOM 961 N N . ALA A 1 124 ? -4.037 -0.634 -19.712 1.00 91.00 124 ALA A N 1
ATOM 962 C CA . ALA A 1 124 ? -4.712 -0.981 -20.958 1.00 91.00 124 ALA A CA 1
ATOM 963 C C . ALA A 1 124 ? -3.700 -1.098 -22.109 1.00 91.00 124 ALA A C 1
ATOM 965 O O . ALA A 1 124 ? -2.793 -0.271 -22.234 1.00 91.00 124 ALA A O 1
ATOM 966 N N . SER A 1 125 ? -3.861 -2.106 -22.967 1.00 91.25 125 SER A N 1
ATOM 967 C CA . SER A 1 125 ? -2.910 -2.420 -24.044 1.00 91.25 125 SER A CA 1
ATOM 968 C C . SER A 1 125 ? -2.668 -1.247 -24.999 1.00 91.25 125 SER A C 1
ATOM 970 O O . SER A 1 125 ? -1.557 -1.059 -25.484 1.00 91.25 125 SER A O 1
ATOM 972 N N . GLU A 1 126 ? -3.668 -0.398 -25.221 1.00 90.38 126 GLU A N 1
ATOM 973 C CA . GLU A 1 126 ? -3.536 0.818 -26.028 1.00 90.38 126 GLU A CA 1
ATOM 974 C C . GLU A 1 126 ? -2.674 1.910 -25.372 1.00 90.38 126 GLU A C 1
ATOM 976 O O . GLU A 1 126 ? -2.226 2.828 -26.053 1.00 90.38 126 GLU A O 1
ATOM 981 N N . HIS A 1 127 ? -2.388 1.818 -24.071 1.00 89.12 127 HIS A N 1
ATOM 982 C CA . HIS A 1 127 ? -1.644 2.818 -23.300 1.00 89.12 127 HIS A CA 1
ATOM 983 C C . HIS A 1 127 ? -0.267 2.346 -22.819 1.00 89.12 127 HIS A C 1
ATOM 985 O O . HIS A 1 127 ? 0.543 3.184 -22.421 1.00 89.12 127 HIS A O 1
ATOM 991 N N . VAL A 1 128 ? 0.059 1.049 -22.900 1.00 91.06 128 VAL A N 1
ATOM 992 C CA . VAL A 1 128 ? 1.376 0.532 -22.457 1.00 91.06 128 VAL A CA 1
ATOM 993 C C . VAL A 1 128 ? 2.546 1.148 -23.226 1.00 91.06 128 VAL A C 1
ATOM 995 O O . VAL A 1 128 ? 3.658 1.221 -22.711 1.00 91.06 128 VAL A O 1
ATOM 998 N N . HIS A 1 129 ? 2.301 1.670 -24.431 1.00 90.38 129 HIS A N 1
ATOM 999 C CA . HIS A 1 129 ? 3.311 2.384 -25.211 1.00 90.38 129 HIS A CA 1
ATOM 1000 C C . HIS A 1 129 ? 3.861 3.629 -24.497 1.00 90.38 129 HIS A C 1
ATOM 1002 O O . HIS A 1 129 ? 4.964 4.070 -24.803 1.00 90.38 129 HIS A O 1
ATOM 1008 N N . TRP A 1 130 ? 3.141 4.171 -23.511 1.00 89.25 130 TRP A N 1
ATOM 1009 C CA . TRP A 1 130 ? 3.612 5.268 -22.664 1.00 89.25 130 TRP A CA 1
ATOM 1010 C C . TRP A 1 130 ? 4.556 4.823 -21.537 1.00 89.25 130 TRP A C 1
ATOM 1012 O O . TRP A 1 130 ? 5.056 5.659 -20.777 1.00 89.25 130 TRP A O 1
ATOM 1022 N N . MET A 1 131 ? 4.756 3.513 -21.377 1.00 90.69 131 MET A N 1
ATOM 1023 C CA . MET A 1 131 ? 5.347 2.894 -20.195 1.00 90.69 131 MET A CA 1
ATOM 1024 C C . MET A 1 131 ? 6.641 2.131 -20.501 1.00 90.69 131 MET A C 1
ATOM 1026 O O . MET A 1 131 ? 6.937 1.128 -19.857 1.00 90.69 131 MET A O 1
ATOM 1030 N N . ALA A 1 132 ? 7.434 2.605 -21.464 1.00 92.38 132 ALA A N 1
ATOM 1031 C CA . ALA A 1 132 ? 8.638 1.906 -21.890 1.00 92.38 132 ALA A CA 1
ATOM 1032 C C . ALA A 1 132 ? 9.935 2.478 -21.299 1.00 92.38 132 ALA A C 1
ATOM 1034 O O . ALA A 1 132 ? 10.023 3.632 -20.871 1.00 92.38 132 ALA A O 1
ATOM 1035 N N . ALA A 1 133 ? 10.971 1.649 -21.306 1.00 93.62 133 ALA A N 1
ATOM 1036 C CA . ALA A 1 133 ? 12.349 1.990 -21.004 1.00 93.62 133 ALA A CA 1
ATOM 1037 C C . ALA A 1 133 ? 13.296 1.097 -21.815 1.00 93.62 133 ALA A C 1
ATOM 1039 O O . ALA A 1 133 ? 12.907 0.028 -22.273 1.00 93.62 133 ALA A O 1
ATOM 1040 N N . THR A 1 134 ? 14.548 1.508 -21.983 1.00 94.50 134 THR A N 1
ATOM 1041 C CA . THR A 1 134 ? 15.558 0.715 -22.703 1.00 94.50 134 THR A CA 1
ATOM 1042 C C . THR A 1 134 ? 16.747 0.408 -21.807 1.00 94.50 134 THR A C 1
ATOM 1044 O O . THR A 1 134 ? 17.097 1.230 -20.960 1.00 94.50 134 THR A O 1
ATOM 1047 N N . ILE A 1 135 ? 17.423 -0.714 -22.048 1.00 94.00 135 ILE A N 1
ATOM 1048 C CA . ILE A 1 135 ? 18.781 -0.993 -21.563 1.00 94.00 135 ILE A CA 1
ATOM 1049 C C . ILE A 1 135 ? 19.685 -1.052 -22.801 1.00 94.00 135 ILE A C 1
ATOM 1051 O O . ILE A 1 135 ? 19.837 -2.124 -23.394 1.00 94.00 135 ILE A O 1
ATOM 1055 N N . PRO A 1 136 ? 20.231 0.097 -23.246 1.00 91.25 136 PRO A N 1
ATOM 1056 C CA . PRO A 1 136 ? 20.978 0.176 -24.500 1.00 91.25 136 PRO A CA 1
ATOM 1057 C C . PRO A 1 136 ? 22.197 -0.744 -24.537 1.00 91.25 136 PRO A C 1
ATOM 1059 O O . PRO A 1 136 ? 22.531 -1.277 -25.587 1.00 91.25 136 PRO A O 1
ATOM 1062 N N . GLU A 1 137 ? 22.842 -0.966 -23.390 1.00 90.06 137 GLU A N 1
ATOM 1063 C CA . GLU A 1 137 ? 24.019 -1.827 -23.263 1.00 90.06 137 GLU A CA 1
ATOM 1064 C C . GLU A 1 137 ? 23.732 -3.289 -23.641 1.00 90.06 137 GLU A C 1
ATOM 1066 O O . GLU A 1 137 ? 24.657 -4.029 -23.963 1.00 90.06 137 GLU A O 1
ATOM 1071 N N . LEU A 1 138 ? 22.459 -3.696 -23.612 1.00 93.19 138 LEU A N 1
ATOM 1072 C CA . LEU A 1 138 ? 22.006 -5.052 -23.920 1.00 93.19 138 LEU A CA 1
ATOM 1073 C C . LEU A 1 138 ? 21.099 -5.120 -25.156 1.00 93.19 138 LEU A C 1
ATOM 1075 O O . LEU A 1 138 ? 20.657 -6.207 -25.511 1.00 93.19 138 LEU A O 1
ATOM 1079 N N . GLY A 1 139 ? 20.797 -3.985 -25.796 1.00 94.75 139 GLY A N 1
ATOM 1080 C CA . GLY A 1 139 ? 19.850 -3.930 -26.913 1.00 94.75 139 GLY A CA 1
ATOM 1081 C C . GLY A 1 139 ? 18.424 -4.335 -26.520 1.00 94.75 139 GLY A C 1
ATOM 1082 O O . GLY A 1 139 ? 17.730 -4.999 -27.288 1.00 94.75 139 GLY A O 1
ATOM 1083 N N . VAL A 1 140 ? 17.996 -4.000 -25.297 1.00 95.88 140 VAL A N 1
ATOM 1084 C CA . VAL A 1 140 ? 16.704 -4.437 -24.740 1.00 95.88 140 VAL A CA 1
ATOM 1085 C C . VAL A 1 140 ? 15.733 -3.270 -24.593 1.00 95.88 140 VAL A C 1
ATOM 1087 O O . VAL A 1 140 ? 16.074 -2.214 -24.053 1.00 95.88 140 VAL A O 1
ATOM 1090 N N . LEU A 1 141 ? 14.487 -3.506 -24.997 1.00 95.69 141 LEU A N 1
ATOM 1091 C CA . LEU A 1 141 ? 13.314 -2.693 -24.704 1.00 95.69 141 LEU A CA 1
ATOM 1092 C C . LEU A 1 141 ? 12.475 -3.378 -23.617 1.00 95.69 141 LEU A C 1
ATOM 1094 O O . LEU A 1 141 ? 12.129 -4.551 -23.725 1.00 95.69 141 LEU A O 1
ATOM 1098 N N . VAL A 1 142 ? 12.108 -2.630 -22.583 1.00 95.31 142 VAL A N 1
ATOM 1099 C CA . VAL A 1 142 ? 11.224 -3.075 -21.505 1.00 95.31 142 VAL A CA 1
ATOM 1100 C C . VAL A 1 142 ? 9.968 -2.222 -21.536 1.00 95.31 142 VAL A C 1
ATOM 1102 O O . VAL A 1 142 ? 10.046 -1.002 -21.414 1.00 95.31 142 VAL A O 1
ATOM 1105 N N . VAL A 1 143 ? 8.811 -2.856 -21.677 1.00 94.25 143 VAL A N 1
ATOM 1106 C CA . VAL A 1 143 ? 7.502 -2.206 -21.584 1.00 94.25 143 VAL A CA 1
ATOM 1107 C C . VAL A 1 143 ? 6.848 -2.638 -20.279 1.00 94.25 143 VAL A C 1
ATOM 1109 O O . VAL A 1 143 ? 6.636 -3.829 -20.053 1.00 94.25 143 VAL A O 1
ATOM 1112 N N . ASP A 1 144 ? 6.547 -1.683 -19.404 1.00 92.88 144 ASP A N 1
ATOM 1113 C CA . ASP A 1 144 ? 5.783 -1.956 -18.191 1.00 92.88 144 ASP A CA 1
ATOM 1114 C C . ASP A 1 144 ? 4.298 -2.049 -18.524 1.00 92.88 144 ASP A C 1
ATOM 1116 O O . ASP A 1 144 ? 3.698 -1.127 -19.079 1.00 92.88 144 ASP A O 1
ATOM 1120 N N . MET A 1 145 ? 3.709 -3.183 -18.184 1.00 94.12 145 MET A N 1
ATOM 1121 C CA . MET A 1 145 ? 2.306 -3.476 -18.432 1.00 94.12 145 MET A CA 1
ATOM 1122 C C . MET A 1 145 ? 1.438 -3.202 -17.205 1.00 94.12 145 MET A C 1
ATOM 1124 O O . MET A 1 145 ? 0.232 -3.412 -17.260 1.00 94.12 145 MET A O 1
ATOM 1128 N N . SER A 1 146 ? 2.022 -2.735 -16.102 1.00 92.38 146 SER A N 1
ATOM 1129 C CA . SER A 1 146 ? 1.323 -2.454 -14.849 1.00 92.38 146 SER A CA 1
ATOM 1130 C C . SER A 1 146 ? 1.505 -1.003 -14.401 1.00 92.38 146 SER A C 1
ATOM 1132 O O . SER A 1 146 ? 2.378 -0.275 -14.882 1.00 92.38 146 SER A O 1
ATOM 1134 N N . ALA A 1 147 ? 0.662 -0.548 -13.477 1.00 86.75 147 ALA A N 1
ATOM 1135 C CA . ALA A 1 147 ? 0.734 0.805 -12.968 1.00 86.75 147 ALA A CA 1
ATOM 1136 C C . ALA A 1 147 ? 2.054 1.004 -12.213 1.00 86.75 147 ALA A C 1
ATOM 1138 O O . ALA A 1 147 ? 2.456 0.242 -11.326 1.00 86.75 147 ALA A O 1
ATOM 1139 N N . LEU A 1 148 ? 2.755 2.061 -12.604 1.00 76.38 148 LEU A N 1
ATOM 1140 C CA . LEU A 1 148 ? 4.114 2.323 -12.169 1.00 76.38 148 LEU A CA 1
ATOM 1141 C C . LEU A 1 148 ? 4.159 3.156 -10.897 1.00 76.38 148 LEU A C 1
ATOM 1143 O O . LEU A 1 148 ? 3.372 4.086 -10.689 1.00 76.38 148 LEU A O 1
ATOM 1147 N N . PHE A 1 149 ? 5.171 2.877 -10.081 1.00 72.69 149 PHE A N 1
ATOM 1148 C CA . PHE A 1 149 ? 5.561 3.778 -9.010 1.00 72.69 149 PHE A CA 1
ATOM 1149 C C . PHE A 1 149 ? 6.136 5.068 -9.613 1.00 72.69 149 PHE A C 1
ATOM 1151 O O . PHE A 1 149 ? 7.002 5.019 -10.484 1.00 72.69 149 PHE A O 1
ATOM 1158 N N . GLY A 1 150 ? 5.657 6.225 -9.151 1.00 77.19 150 GLY A N 1
ATOM 1159 C CA . GLY A 1 150 ? 6.085 7.533 -9.661 1.00 77.19 150 GLY A CA 1
ATOM 1160 C C . GLY A 1 150 ? 5.283 8.069 -10.853 1.00 77.19 150 GLY A C 1
ATOM 1161 O O . GLY A 1 150 ? 5.581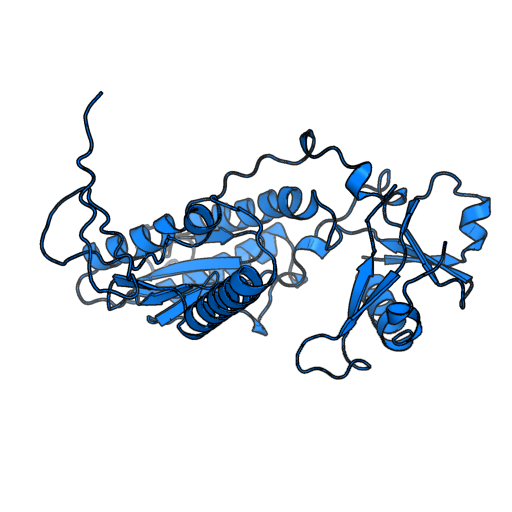 9.173 -11.309 1.00 77.19 150 GLY A O 1
ATOM 1162 N N . TRP A 1 151 ? 4.263 7.346 -11.335 1.00 84.44 151 TRP A N 1
ATOM 1163 C CA . TRP A 1 151 ? 3.240 7.935 -12.205 1.00 84.44 151 TRP A CA 1
ATOM 1164 C C . TRP A 1 151 ? 2.193 8.678 -11.364 1.00 84.44 151 TRP A C 1
ATOM 1166 O O . TRP A 1 151 ? 1.653 8.119 -10.408 1.00 84.44 151 TRP A O 1
ATOM 1176 N N . THR A 1 152 ? 1.928 9.944 -11.699 1.00 82.12 152 THR A N 1
ATOM 1177 C CA . THR A 1 152 ? 1.115 10.864 -10.882 1.00 82.12 152 THR A CA 1
ATOM 1178 C C . THR A 1 152 ? -0.305 10.356 -10.632 1.00 82.12 152 THR A C 1
ATOM 1180 O O . THR A 1 152 ? -0.832 10.546 -9.539 1.00 82.12 152 THR A O 1
ATOM 1183 N N . SER A 1 153 ? -0.913 9.673 -11.604 1.00 84.31 153 SER A N 1
ATOM 1184 C CA . SER A 1 153 ? -2.285 9.166 -11.482 1.00 84.31 153 SER A CA 1
ATOM 1185 C C . SER A 1 153 ? -2.381 7.795 -10.808 1.00 84.31 153 SER A C 1
ATOM 1187 O O . SER A 1 153 ? -3.473 7.400 -10.410 1.00 84.31 153 SER A O 1
ATOM 1189 N N . THR A 1 154 ? -1.273 7.065 -10.625 1.00 87.38 154 THR A N 1
ATOM 1190 C CA . THR A 1 154 ? -1.304 5.715 -10.032 1.00 87.38 154 THR A CA 1
ATOM 1191 C C . THR A 1 154 ? -2.012 5.667 -8.672 1.00 87.38 154 THR A C 1
ATOM 1193 O O . THR A 1 154 ? -2.855 4.786 -8.493 1.00 87.38 154 THR A O 1
ATOM 1196 N N . PRO A 1 155 ? -1.746 6.581 -7.711 1.00 88.06 155 PRO A N 1
ATOM 1197 C CA . PRO A 1 155 ? -2.450 6.563 -6.430 1.00 88.06 155 PRO A CA 1
ATOM 1198 C C . PRO A 1 155 ? -3.963 6.755 -6.583 1.00 88.06 155 PRO A C 1
ATOM 1200 O O . PRO A 1 155 ? -4.720 6.114 -5.861 1.00 88.06 155 PRO A O 1
ATOM 1203 N N . ALA A 1 156 ? -4.388 7.583 -7.546 1.00 87.81 156 ALA A N 1
ATOM 1204 C CA . ALA A 1 156 ? -5.795 7.839 -7.847 1.00 87.81 156 ALA A CA 1
ATOM 1205 C C . ALA A 1 156 ? -6.515 6.584 -8.370 1.00 87.81 156 ALA A C 1
ATOM 1207 O O . ALA A 1 156 ? -7.572 6.196 -7.883 1.00 87.81 156 ALA A O 1
ATOM 1208 N N . PHE A 1 157 ? -5.897 5.884 -9.321 1.00 89.62 157 PHE A N 1
ATOM 1209 C CA . PHE A 1 157 ? -6.443 4.621 -9.818 1.00 89.62 157 PHE A CA 1
ATOM 1210 C C . PHE A 1 157 ? -6.453 3.533 -8.746 1.00 89.62 157 PHE A C 1
ATOM 1212 O O . PHE A 1 157 ? -7.439 2.816 -8.604 1.00 89.62 157 PHE A O 1
ATOM 1219 N N . TYR A 1 158 ? -5.382 3.423 -7.958 1.00 92.19 158 TYR A N 1
ATOM 1220 C CA . TYR A 1 158 ? -5.305 2.416 -6.906 1.00 92.19 158 TYR A CA 1
ATOM 1221 C C . TYR A 1 158 ? -6.308 2.658 -5.775 1.00 92.19 158 TYR A C 1
ATOM 1223 O O . TYR A 1 158 ? -6.855 1.701 -5.230 1.00 92.19 158 TYR A O 1
ATOM 1231 N N . GLY A 1 159 ? -6.581 3.914 -5.417 1.00 91.25 159 GLY A N 1
ATOM 1232 C CA . GLY A 1 159 ? -7.504 4.209 -4.324 1.00 91.25 159 GLY A CA 1
ATOM 1233 C C . GLY A 1 159 ? -8.925 3.701 -4.561 1.00 91.25 159 GLY A C 1
ATOM 1234 O O . GLY A 1 159 ? -9.581 3.347 -3.590 1.00 91.25 159 GLY A O 1
ATOM 1235 N N . ALA A 1 160 ? -9.366 3.541 -5.814 1.00 90.50 160 ALA A N 1
ATOM 1236 C CA . ALA A 1 160 ? -10.627 2.858 -6.113 1.00 90.50 160 ALA A CA 1
ATOM 1237 C C . ALA A 1 160 ? -10.626 1.394 -5.622 1.00 90.50 160 ALA A C 1
ATOM 1239 O O . ALA A 1 160 ? -11.598 0.935 -5.025 1.00 90.50 160 ALA A O 1
ATOM 1240 N N . PHE A 1 161 ? -9.514 0.674 -5.799 1.00 93.31 161 PHE A N 1
ATOM 1241 C CA . PHE A 1 161 ? -9.355 -0.707 -5.329 1.00 93.31 161 PHE A CA 1
ATOM 1242 C C . PHE A 1 161 ? -9.174 -0.776 -3.808 1.00 93.31 161 PHE A C 1
ATOM 1244 O O . PHE A 1 161 ? -9.793 -1.616 -3.161 1.00 93.31 161 PHE A O 1
ATOM 1251 N N . GLY A 1 162 ? -8.382 0.128 -3.217 1.00 94.19 162 GLY A N 1
ATOM 1252 C CA . GLY A 1 162 ? -8.256 0.237 -1.755 1.00 94.19 162 GLY A CA 1
ATOM 1253 C C . GLY A 1 162 ? -9.593 0.556 -1.070 1.00 94.19 162 GLY A C 1
ATOM 1254 O O . GLY A 1 162 ? -9.941 -0.046 -0.052 1.00 94.19 162 GLY A O 1
ATOM 1255 N N . GLY A 1 163 ? -10.387 1.437 -1.681 1.00 93.75 163 GLY A N 1
ATOM 1256 C CA . GLY A 1 163 ? -11.749 1.746 -1.253 1.00 93.75 163 GLY A CA 1
ATOM 1257 C C . GLY A 1 163 ? -12.690 0.550 -1.392 1.00 93.75 163 GLY A C 1
ATOM 1258 O O . GLY A 1 163 ? -13.448 0.270 -0.469 1.00 93.75 163 GLY A O 1
ATOM 1259 N N . ALA A 1 164 ? -12.606 -0.214 -2.487 1.00 94.94 164 ALA A N 1
ATOM 1260 C CA . ALA A 1 164 ? -13.394 -1.437 -2.664 1.00 94.94 164 ALA A CA 1
ATOM 1261 C C . ALA A 1 164 ? -13.074 -2.502 -1.599 1.00 94.94 164 ALA A C 1
ATOM 1263 O O . ALA A 1 164 ? -13.992 -3.107 -1.046 1.00 94.94 164 ALA A O 1
ATOM 1264 N N . ILE A 1 165 ? -11.792 -2.686 -1.257 1.00 97.25 165 ILE A N 1
ATOM 1265 C CA . ILE A 1 165 ? -11.365 -3.570 -0.159 1.00 97.25 165 ILE A CA 1
ATOM 1266 C C . ILE A 1 165 ? -11.996 -3.103 1.156 1.00 97.25 165 ILE A C 1
ATOM 1268 O O . ILE A 1 165 ? -12.654 -3.880 1.842 1.00 97.25 165 ILE A O 1
ATOM 1272 N N . THR A 1 166 ? -11.853 -1.820 1.487 1.00 95.69 166 THR A N 1
ATOM 1273 C CA . THR A 1 166 ? -12.409 -1.257 2.726 1.00 95.69 166 THR A CA 1
ATOM 1274 C C . THR A 1 166 ? -13.929 -1.325 2.779 1.00 95.69 166 THR A C 1
ATOM 1276 O O . THR A 1 166 ? -14.497 -1.564 3.846 1.00 95.69 166 THR A O 1
ATOM 1279 N N . TRP A 1 167 ? -14.593 -1.151 1.640 1.00 95.56 167 TRP A N 1
ATOM 1280 C CA . TRP A 1 167 ? -16.037 -1.284 1.527 1.00 95.56 167 TRP A CA 1
ATOM 1281 C C . TRP A 1 167 ? -16.492 -2.714 1.818 1.00 95.56 167 TRP A C 1
ATOM 1283 O O . TRP A 1 167 ? -17.432 -2.883 2.589 1.00 95.56 167 TRP A O 1
ATOM 1293 N N . LEU A 1 168 ? -15.809 -3.731 1.274 1.00 97.75 168 LEU A N 1
ATOM 1294 C CA . LEU A 1 168 ? -16.109 -5.133 1.582 1.00 97.75 168 LEU A CA 1
ATOM 1295 C C . LEU A 1 168 ? -15.935 -5.420 3.074 1.00 97.75 168 LEU A C 1
ATOM 1297 O O . LEU A 1 168 ? -16.860 -5.925 3.699 1.00 97.75 168 LEU A O 1
ATOM 1301 N N . VAL A 1 169 ? -14.808 -5.018 3.671 1.00 97.69 169 VAL A N 1
ATOM 1302 C CA . VAL A 1 169 ? -14.569 -5.236 5.110 1.00 97.69 169 VAL A CA 1
ATOM 1303 C C . VAL A 1 169 ? -15.637 -4.555 5.962 1.00 97.69 169 VAL A C 1
ATOM 1305 O O . VAL A 1 169 ? -16.178 -5.171 6.871 1.00 97.69 169 VAL A O 1
ATOM 1308 N N . SER A 1 170 ? -15.995 -3.312 5.631 1.00 96.38 170 SER A N 1
ATOM 1309 C CA . SER A 1 170 ? -17.021 -2.546 6.355 1.00 96.38 170 SER A CA 1
ATOM 1310 C C . SER A 1 170 ? -18.440 -3.114 6.219 1.00 96.38 170 SER A C 1
ATOM 1312 O O . SER A 1 170 ? -19.356 -2.613 6.868 1.00 96.38 170 SER A O 1
ATOM 1314 N N . ARG A 1 171 ? -18.653 -4.110 5.351 1.00 96.19 171 ARG A N 1
ATOM 1315 C CA . ARG A 1 171 ? -19.929 -4.822 5.203 1.00 96.19 171 ARG A CA 1
ATOM 1316 C C . ARG A 1 171 ? -19.959 -6.166 5.910 1.00 96.19 171 ARG A C 1
ATOM 1318 O O . ARG A 1 171 ? -21.049 -6.701 6.092 1.00 96.19 171 ARG A O 1
ATOM 1325 N N . GLU A 1 172 ? -18.810 -6.671 6.327 1.00 96.75 172 GLU A N 1
ATOM 1326 C CA . GLU A 1 172 ? -18.728 -7.870 7.146 1.00 96.75 172 GLU A CA 1
ATOM 1327 C C . GLU A 1 172 ? -18.950 -7.528 8.624 1.00 96.75 172 GLU A C 1
ATOM 1329 O O . GLU A 1 172 ? -18.770 -6.387 9.065 1.00 96.75 172 GLU A O 1
ATOM 1334 N N . CYS A 1 173 ? -19.370 -8.530 9.384 1.00 94.81 173 CYS A N 1
ATOM 1335 C CA . CYS A 1 173 ? -19.499 -8.506 10.834 1.00 94.81 173 CYS A CA 1
ATOM 1336 C C . CYS A 1 173 ? -19.175 -9.908 11.380 1.00 94.81 173 CYS A C 1
ATOM 1338 O O . CYS A 1 173 ? -19.096 -10.872 10.610 1.00 94.81 173 CYS A O 1
ATOM 1340 N N . PRO A 1 174 ? -18.990 -10.085 12.697 1.00 94.38 174 PRO A N 1
ATOM 1341 C CA . PRO A 1 174 ? -18.732 -11.411 13.241 1.00 94.38 174 PRO A CA 1
ATOM 1342 C C . PRO A 1 174 ? -19.807 -12.443 12.873 1.00 94.38 174 PRO A C 1
ATOM 1344 O O . PRO A 1 174 ? -19.464 -13.563 12.513 1.00 94.38 174 PRO A O 1
ATOM 1347 N N . ALA A 1 175 ? -21.089 -12.069 12.887 1.00 93.50 175 ALA A N 1
ATOM 1348 C CA . ALA A 1 175 ? -22.188 -12.973 12.548 1.00 93.50 175 ALA A CA 1
ATOM 1349 C C . ALA A 1 175 ? -22.266 -13.354 11.056 1.00 93.50 175 ALA A C 1
ATOM 1351 O O . ALA A 1 175 ? -22.835 -14.397 10.732 1.00 93.50 175 ALA A O 1
ATOM 1352 N N . SER A 1 176 ? -21.714 -12.550 10.136 1.00 94.62 176 SER A N 1
ATOM 1353 C CA . SER A 1 176 ? -21.629 -12.930 8.715 1.00 94.62 176 SER A CA 1
ATOM 1354 C C . SER A 1 176 ? -20.495 -13.919 8.443 1.00 94.62 176 SER A C 1
ATOM 1356 O O . SER A 1 176 ? -20.550 -14.661 7.462 1.00 94.62 176 SER A O 1
ATOM 1358 N N . MET A 1 177 ? -19.487 -13.957 9.317 1.00 94.25 177 MET A N 1
ATOM 1359 C CA . MET A 1 177 ? -18.275 -14.761 9.142 1.00 94.25 177 MET A CA 1
ATOM 1360 C C . MET A 1 177 ? -18.193 -15.986 10.059 1.00 94.25 177 MET A C 1
ATOM 1362 O O . MET A 1 177 ? -17.456 -16.925 9.763 1.00 94.25 177 MET A O 1
ATOM 1366 N N . ASP A 1 178 ? -18.937 -15.993 11.162 1.00 92.00 178 ASP A N 1
ATOM 1367 C CA . ASP A 1 178 ? -18.991 -17.079 12.135 1.00 92.00 178 ASP A CA 1
ATOM 1368 C C . ASP A 1 178 ? -20.445 -17.357 12.534 1.00 92.00 178 ASP A C 1
ATOM 1370 O O . ASP A 1 178 ? -21.097 -16.547 13.193 1.00 92.00 178 ASP A O 1
ATOM 1374 N N . THR A 1 179 ? -20.944 -18.543 12.177 1.00 88.75 179 THR A N 1
ATOM 1375 C CA . THR A 1 179 ? -22.326 -18.973 12.453 1.00 88.75 179 THR A CA 1
ATOM 1376 C C . THR A 1 179 ? -22.654 -19.085 13.942 1.00 88.75 179 THR A C 1
ATOM 1378 O O . THR A 1 179 ? -23.826 -19.177 14.300 1.00 88.75 179 THR A O 1
ATOM 1381 N N . CYS A 1 180 ? -21.641 -19.124 14.810 1.00 88.69 180 CYS A N 1
ATOM 1382 C CA . CYS A 1 180 ? -21.813 -19.160 16.261 1.00 88.69 180 CYS A CA 1
ATOM 1383 C C . CYS A 1 180 ? -21.901 -17.759 16.888 1.00 88.69 180 CYS A C 1
ATOM 1385 O O . CYS A 1 180 ? -22.203 -17.652 18.078 1.00 88.69 180 CYS A O 1
ATOM 1387 N N . SER A 1 181 ? -21.635 -16.699 16.118 1.00 88.38 181 SER A N 1
ATOM 1388 C CA . SER A 1 181 ? -21.713 -15.318 16.585 1.00 88.38 181 SER A CA 1
ATOM 1389 C C . SER A 1 181 ? -23.069 -14.690 16.264 1.00 88.38 181 SER A C 1
ATOM 1391 O O . SER A 1 181 ? -23.628 -14.874 15.186 1.00 88.38 181 SER A O 1
ATOM 1393 N N . TYR A 1 182 ? -23.584 -13.899 17.205 1.00 89.19 182 TYR A N 1
ATOM 1394 C CA . TYR A 1 182 ? -24.780 -13.069 17.020 1.00 89.19 182 TYR A CA 1
ATOM 1395 C C . TYR A 1 182 ? -24.440 -11.584 16.871 1.00 89.19 182 TYR A C 1
ATOM 1397 O O . TYR A 1 182 ? -25.347 -10.761 16.756 1.00 89.19 182 TYR A O 1
ATOM 1405 N N . ASP A 1 183 ? -23.152 -11.239 16.898 1.00 89.44 183 ASP A N 1
ATOM 1406 C CA . ASP A 1 183 ? -22.696 -9.861 16.790 1.00 89.44 183 ASP A CA 1
ATOM 1407 C C . ASP A 1 183 ? -22.823 -9.365 15.342 1.00 89.44 183 ASP A C 1
ATOM 1409 O O . ASP A 1 183 ? -22.157 -9.852 14.426 1.00 89.44 183 ASP A O 1
ATOM 1413 N N . GLN A 1 184 ? -23.734 -8.410 15.156 1.00 92.12 184 GLN A N 1
ATOM 1414 C CA . GLN A 1 184 ? -24.058 -7.782 13.877 1.00 92.12 184 GLN A CA 1
ATOM 1415 C C . GLN A 1 184 ? -23.330 -6.446 13.689 1.00 92.12 184 GLN A C 1
ATOM 1417 O O . GLN A 1 184 ? -23.543 -5.780 12.674 1.00 92.12 184 GLN A O 1
ATOM 1422 N N . ASP A 1 185 ? -22.497 -6.028 14.646 1.00 91.75 185 ASP A N 1
ATOM 1423 C CA . ASP A 1 185 ? -21.737 -4.798 14.508 1.00 91.75 185 ASP A CA 1
ATOM 1424 C C . ASP A 1 185 ? -20.693 -4.971 13.405 1.00 91.75 185 ASP A C 1
ATOM 1426 O O . ASP A 1 185 ? -19.824 -5.844 13.435 1.00 91.75 185 ASP A O 1
ATOM 1430 N N . HIS A 1 186 ? -20.802 -4.120 12.390 1.00 95.94 186 HIS A N 1
ATOM 1431 C CA . HIS A 1 186 ? -19.893 -4.147 11.258 1.00 95.94 186 HIS A CA 1
ATOM 1432 C C . HIS A 1 186 ? -18.465 -3.791 11.665 1.00 95.94 186 HIS A C 1
ATOM 1434 O O . HIS A 1 186 ? -18.235 -2.902 12.499 1.00 95.94 186 HIS A O 1
ATOM 1440 N N . PHE A 1 187 ? -17.504 -4.437 11.005 1.00 97.00 187 PHE A N 1
ATOM 1441 C CA . PHE A 1 187 ? -16.099 -4.114 11.195 1.00 97.00 187 PHE A CA 1
ATOM 1442 C C . PHE A 1 187 ? -15.795 -2.694 10.721 1.00 97.00 187 PHE A C 1
ATOM 1444 O O . PHE A 1 187 ? -16.295 -2.202 9.709 1.00 97.00 187 PHE A O 1
ATOM 1451 N N . PHE A 1 188 ? -14.917 -2.022 11.450 1.00 96.94 188 PHE A N 1
ATOM 1452 C CA . PHE A 1 188 ? -14.336 -0.768 11.030 1.00 96.94 188 PHE A CA 1
ATOM 1453 C C . PHE A 1 188 ? -13.124 -1.025 10.145 1.00 96.94 188 PHE A C 1
ATOM 1455 O O . PHE A 1 188 ? -12.138 -1.626 10.573 1.00 96.94 188 PHE A O 1
ATOM 1462 N N . ALA A 1 189 ? -13.157 -0.456 8.945 1.00 95.56 189 ALA A N 1
ATOM 1463 C CA . ALA A 1 189 ? -12.004 -0.397 8.069 1.00 95.56 189 ALA A CA 1
ATOM 1464 C C . ALA A 1 189 ? -11.724 1.034 7.603 1.00 95.56 189 ALA A C 1
ATOM 1466 O O . ALA A 1 189 ? -12.619 1.827 7.289 1.00 95.56 189 ALA A O 1
ATOM 1467 N N . TYR A 1 190 ? -10.438 1.359 7.583 1.00 96.25 190 TYR A N 1
ATOM 1468 C CA . TYR A 1 190 ? -9.909 2.614 7.086 1.00 96.25 190 TYR A CA 1
ATOM 1469 C C . TYR A 1 190 ? -8.761 2.332 6.124 1.00 96.25 190 TYR A C 1
ATOM 1471 O O . TYR A 1 190 ? -7.855 1.564 6.435 1.00 96.25 190 TYR A O 1
ATOM 1479 N N . GLU A 1 191 ? -8.768 3.018 4.994 1.00 94.50 191 GLU A N 1
ATOM 1480 C CA . GLU A 1 191 ? -7.767 2.954 3.946 1.00 94.50 191 GLU A CA 1
ATOM 1481 C C . GLU A 1 191 ? -6.995 4.267 3.813 1.00 94.50 191 GLU A C 1
ATOM 1483 O O . GLU A 1 191 ? -7.543 5.369 3.868 1.00 94.50 191 GLU A O 1
ATOM 1488 N N . TRP A 1 192 ? -5.697 4.144 3.559 1.00 91.19 192 TRP A N 1
ATOM 1489 C CA . TRP A 1 192 ? -4.882 5.216 3.014 1.00 91.19 192 TRP A CA 1
ATOM 1490 C C . TRP A 1 192 ? -3.974 4.652 1.932 1.00 91.19 192 TRP A C 1
ATOM 1492 O O . TRP A 1 192 ? -2.900 4.115 2.206 1.00 91.19 192 TRP A O 1
ATOM 1502 N N . VAL A 1 193 ? -4.415 4.780 0.680 1.00 88.25 193 VAL A N 1
ATOM 1503 C CA . VAL A 1 193 ? -3.761 4.129 -0.460 1.00 88.25 193 VAL A CA 1
ATOM 1504 C C . VAL A 1 193 ? -3.636 2.625 -0.161 1.00 88.25 193 VAL A C 1
ATOM 1506 O O . VAL A 1 193 ? -4.654 1.951 -0.051 1.00 88.25 193 VAL A O 1
ATOM 1509 N N . ASN A 1 194 ? -2.424 2.089 -0.007 1.00 90.12 194 ASN A N 1
ATOM 1510 C CA . ASN A 1 194 ? -2.128 0.676 0.245 1.00 90.12 194 ASN A CA 1
ATOM 1511 C C . ASN A 1 194 ? -2.255 0.259 1.719 1.00 90.12 194 ASN A C 1
ATOM 1513 O O . ASN A 1 194 ? -2.393 -0.938 1.989 1.00 90.12 194 ASN A O 1
ATOM 1517 N N . ASP A 1 195 ? -2.200 1.213 2.648 1.00 92.81 195 ASP A N 1
ATOM 1518 C CA . ASP A 1 195 ? -2.291 0.947 4.081 1.00 92.81 195 ASP A CA 1
ATOM 1519 C C . ASP A 1 195 ? -3.758 0.779 4.489 1.00 92.81 195 ASP A C 1
ATOM 1521 O O . ASP A 1 195 ? -4.605 1.608 4.157 1.00 92.81 195 ASP A O 1
ATOM 1525 N N . HIS A 1 196 ? -4.049 -0.276 5.243 1.00 95.94 196 HIS A N 1
ATOM 1526 C CA . HIS A 1 196 ? -5.365 -0.555 5.808 1.00 95.94 196 HIS A CA 1
ATOM 1527 C C . HIS A 1 196 ? -5.263 -0.593 7.327 1.00 95.94 196 HIS A C 1
ATOM 1529 O O . HIS A 1 196 ? -4.288 -1.103 7.877 1.00 95.94 196 HIS A O 1
ATOM 1535 N N . VAL A 1 197 ? -6.259 -0.047 8.013 1.00 97.19 197 VAL A N 1
ATOM 1536 C CA . VAL A 1 197 ? -6.301 0.064 9.469 1.00 97.19 197 VAL A CA 1
ATOM 1537 C C . VAL A 1 197 ? -7.631 -0.466 9.970 1.00 97.19 197 VAL A C 1
ATOM 1539 O O . VAL A 1 197 ? -8.686 -0.024 9.516 1.00 97.19 197 VAL A O 1
ATOM 1542 N N . LEU A 1 198 ? -7.560 -1.374 10.936 1.00 97.69 198 LEU A N 1
ATOM 1543 C CA . LEU A 1 198 ? -8.713 -1.941 11.625 1.00 97.69 198 LEU A CA 1
ATOM 1544 C C . LEU A 1 198 ? -8.676 -1.532 13.097 1.00 97.69 198 LEU A C 1
ATOM 1546 O O . LEU A 1 198 ? -7.595 -1.404 13.682 1.00 97.69 198 LEU A O 1
ATOM 1550 N N . VAL A 1 199 ? -9.848 -1.316 13.694 1.00 97.06 199 VAL A N 1
ATOM 1551 C CA . VAL A 1 199 ? -9.988 -0.973 15.116 1.00 97.06 199 VAL A CA 1
ATOM 1552 C C . VAL A 1 199 ? -11.211 -1.672 15.682 1.00 97.06 199 VAL A C 1
ATOM 1554 O O . VAL A 1 199 ? -12.341 -1.267 15.401 1.00 97.06 199 VAL A O 1
ATOM 1557 N N . GLU A 1 200 ? -10.969 -2.651 16.545 1.00 96.44 200 GLU A N 1
ATOM 1558 C CA . GLU A 1 200 ? -12.009 -3.521 17.087 1.00 96.44 200 GLU A CA 1
ATOM 1559 C C . GLU A 1 200 ? -11.856 -3.734 18.600 1.00 96.44 200 GLU A C 1
ATOM 1561 O O . GLU A 1 200 ? -10.740 -3.656 19.134 1.00 96.44 200 GLU A O 1
ATOM 1566 N N . PRO A 1 201 ? -12.968 -3.950 19.328 1.00 94.25 201 PRO A N 1
ATOM 1567 C CA . PRO A 1 201 ? -12.912 -4.409 20.707 1.00 94.25 201 PRO A CA 1
ATOM 1568 C C . PRO A 1 201 ? -12.414 -5.867 20.771 1.00 94.25 201 PRO A C 1
ATOM 1570 O O . PRO A 1 201 ? -12.599 -6.644 19.837 1.00 94.25 201 PRO A O 1
ATOM 1573 N N . ASP A 1 202 ? -11.803 -6.239 21.894 1.00 89.38 202 ASP A N 1
ATOM 1574 C CA . ASP A 1 202 ? -11.202 -7.558 22.152 1.00 89.38 202 ASP A CA 1
ATOM 1575 C C . ASP A 1 202 ? -11.960 -8.381 23.220 1.00 89.38 202 ASP A C 1
ATOM 1577 O O . ASP A 1 202 ? -11.379 -8.708 24.258 1.00 89.38 202 ASP A O 1
ATOM 1581 N N . PRO A 1 203 ? -13.277 -8.641 23.080 1.00 73.56 203 PRO A N 1
ATOM 1582 C CA . PRO A 1 203 ? -13.966 -9.527 24.009 1.00 73.56 203 PRO A CA 1
ATOM 1583 C C . PRO A 1 203 ? -13.829 -11.005 23.609 1.00 73.56 203 PRO A C 1
ATOM 1585 O O . PRO A 1 203 ? -13.852 -11.848 24.497 1.00 73.56 203 PRO A O 1
ATOM 1588 N N . ASP A 1 204 ? -13.654 -11.313 22.313 1.00 78.44 204 ASP A N 1
ATOM 1589 C CA . ASP A 1 204 ? -13.783 -12.663 21.739 1.00 78.44 204 ASP A CA 1
ATOM 1590 C C . ASP A 1 204 ? -12.977 -12.817 20.419 1.00 78.44 204 ASP A C 1
ATOM 1592 O O . ASP A 1 204 ? -11.874 -12.298 20.266 1.00 78.44 204 ASP A O 1
ATOM 1596 N N . ASN A 1 205 ? -13.511 -13.526 19.417 1.00 86.31 205 ASN A N 1
ATOM 1597 C CA . ASN A 1 205 ? -12.843 -13.791 18.140 1.00 86.31 205 ASN A CA 1
ATOM 1598 C C . ASN A 1 205 ? -12.930 -12.640 17.112 1.00 86.31 205 ASN A C 1
ATOM 1600 O O . ASN A 1 205 ? -12.424 -12.793 15.997 1.00 86.31 205 ASN A O 1
ATOM 1604 N N . GLY A 1 206 ? -13.518 -11.494 17.473 1.00 90.00 206 GLY A N 1
ATOM 1605 C CA . GLY A 1 206 ? -13.755 -10.362 16.568 1.00 90.00 206 GLY A CA 1
ATOM 1606 C C . GLY A 1 206 ? -12.487 -9.835 15.890 1.00 90.00 206 GLY A C 1
ATOM 1607 O O . GLY A 1 206 ? -12.495 -9.574 14.690 1.00 90.00 206 GLY A O 1
ATOM 1608 N N . LEU A 1 207 ? -11.359 -9.784 16.608 1.00 95.19 207 LEU A N 1
ATOM 1609 C CA . LEU A 1 207 ? -10.068 -9.371 16.036 1.00 95.19 207 LEU A CA 1
ATOM 1610 C C . LEU A 1 207 ? -9.590 -10.317 14.926 1.00 95.19 207 LEU A C 1
ATOM 1612 O O . LEU A 1 207 ? -9.054 -9.890 13.900 1.00 95.19 207 LEU A O 1
ATOM 1616 N N . ARG A 1 208 ? -9.778 -11.627 15.128 1.00 95.25 208 ARG A N 1
ATOM 1617 C CA . ARG A 1 208 ? -9.429 -12.645 14.134 1.00 95.25 208 ARG A CA 1
ATOM 1618 C C . ARG A 1 208 ? -10.321 -12.498 12.903 1.00 95.25 208 ARG A C 1
ATOM 1620 O O . ARG A 1 208 ? -9.791 -12.433 11.799 1.00 95.25 208 ARG A O 1
ATOM 1627 N N . LEU A 1 209 ? -11.635 -12.388 13.103 1.00 96.25 209 LEU A N 1
ATOM 1628 C CA . LEU A 1 209 ? -12.605 -12.262 12.014 1.00 96.25 209 LEU A CA 1
ATOM 1629 C C . LEU A 1 209 ? -12.395 -10.974 11.206 1.00 96.25 209 LEU A C 1
ATOM 1631 O O . LEU A 1 209 ? -12.377 -11.034 9.985 1.00 96.25 209 LEU A O 1
ATOM 1635 N N . ALA A 1 210 ? -12.116 -9.838 11.850 1.00 96.94 210 ALA A N 1
ATOM 1636 C CA . ALA A 1 210 ? -11.814 -8.586 11.152 1.00 96.94 210 ALA A CA 1
ATOM 1637 C C . ALA A 1 210 ? -10.542 -8.684 10.284 1.00 96.94 210 ALA A C 1
ATOM 1639 O O . ALA A 1 210 ? -10.501 -8.192 9.154 1.00 96.94 210 ALA A O 1
ATOM 1640 N N . ASN A 1 211 ? -9.494 -9.349 10.784 1.00 97.06 211 ASN A N 1
ATOM 1641 C CA . ASN A 1 211 ? -8.277 -9.612 10.008 1.00 97.06 211 ASN A CA 1
ATOM 1642 C C . ASN A 1 211 ? -8.550 -10.567 8.829 1.00 97.06 211 ASN A C 1
ATOM 1644 O O . ASN A 1 211 ? -8.071 -10.339 7.717 1.00 97.06 211 ASN A O 1
ATOM 1648 N N . GLU A 1 212 ? -9.348 -11.616 9.043 1.00 96.88 212 GLU A N 1
ATOM 1649 C CA . GLU A 1 212 ? -9.788 -12.530 7.983 1.00 96.88 212 GLU A CA 1
ATOM 1650 C C . GLU A 1 212 ? -10.631 -11.807 6.925 1.00 96.88 212 GLU A C 1
ATOM 1652 O O . GLU A 1 212 ? -10.372 -11.982 5.736 1.00 96.88 212 GLU A O 1
ATOM 1657 N N . ALA A 1 213 ? -11.552 -10.927 7.332 1.00 97.88 213 ALA A N 1
ATOM 1658 C CA . ALA A 1 213 ? -12.355 -10.100 6.435 1.00 97.88 213 ALA A CA 1
ATOM 1659 C C . ALA A 1 213 ? -11.460 -9.263 5.517 1.00 97.88 213 ALA A C 1
ATOM 1661 O O . ALA A 1 213 ? -11.644 -9.250 4.300 1.00 97.88 213 ALA A O 1
ATOM 1662 N N . LEU A 1 214 ? -10.435 -8.613 6.082 1.00 98.12 214 LEU A N 1
ATOM 1663 C CA . LEU A 1 214 ? -9.473 -7.829 5.309 1.00 98.12 214 LEU A CA 1
ATOM 1664 C C . LEU A 1 214 ? -8.710 -8.688 4.297 1.00 98.12 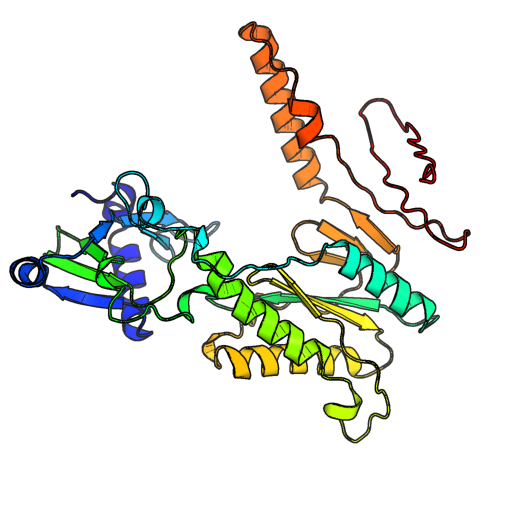214 LEU A C 1
ATOM 1666 O O . LEU A 1 214 ? -8.561 -8.291 3.141 1.00 98.12 214 LEU A O 1
ATOM 1670 N N . ARG A 1 215 ? -8.253 -9.874 4.702 1.00 97.75 215 ARG A N 1
ATOM 1671 C CA . ARG A 1 215 ? -7.530 -10.802 3.818 1.00 97.75 215 ARG A CA 1
ATOM 1672 C C . ARG A 1 215 ? -8.415 -11.324 2.691 1.00 97.75 215 ARG A C 1
ATOM 1674 O O . ARG A 1 215 ? -7.973 -11.356 1.545 1.00 97.75 215 ARG A O 1
ATOM 1681 N N . LEU A 1 216 ? -9.660 -11.685 2.991 1.00 97.81 216 LEU A N 1
ATOM 1682 C CA . LEU A 1 216 ? -10.639 -12.121 1.996 1.00 97.81 216 LEU A CA 1
ATOM 1683 C C . LEU A 1 216 ? -10.997 -10.990 1.029 1.00 97.81 216 LEU A C 1
ATOM 1685 O O . LEU A 1 216 ? -11.066 -11.226 -0.175 1.00 97.81 216 LEU A O 1
ATOM 1689 N N . ALA A 1 217 ? -11.143 -9.759 1.520 1.00 98.12 217 ALA A N 1
ATOM 1690 C CA . ALA A 1 217 ? -11.394 -8.597 0.677 1.00 98.12 217 ALA A CA 1
ATOM 1691 C C . ALA A 1 217 ? -10.207 -8.304 -0.258 1.00 98.12 217 ALA A C 1
ATOM 1693 O O . ALA A 1 217 ? -10.399 -8.107 -1.456 1.00 98.12 217 ALA A O 1
ATOM 1694 N N . MET A 1 218 ? -8.970 -8.340 0.251 1.00 97.88 218 MET A N 1
ATOM 1695 C CA . MET A 1 218 ? -7.762 -8.212 -0.578 1.00 97.88 218 MET A CA 1
ATOM 1696 C C . MET A 1 218 ? -7.682 -9.316 -1.642 1.00 97.88 218 MET A C 1
ATOM 1698 O O . MET A 1 218 ? -7.444 -9.024 -2.815 1.00 97.88 218 MET A O 1
ATOM 1702 N N . LEU A 1 219 ? -7.940 -10.569 -1.254 1.00 96.94 219 LEU A N 1
ATOM 1703 C CA . LEU A 1 219 ? -7.986 -11.714 -2.164 1.00 96.94 219 LEU A CA 1
ATOM 1704 C C . LEU A 1 219 ? -9.051 -11.538 -3.256 1.00 96.94 219 LEU A C 1
ATOM 1706 O O . LEU A 1 219 ? -8.765 -11.794 -4.423 1.00 96.94 219 LEU A O 1
ATOM 1710 N N . ALA A 1 220 ? -10.254 -11.094 -2.896 1.00 97.06 220 ALA A N 1
ATOM 1711 C CA . ALA A 1 220 ? -11.357 -10.912 -3.833 1.00 97.06 220 ALA A CA 1
ATOM 1712 C C . ALA A 1 220 ? -11.089 -9.791 -4.849 1.00 97.06 220 ALA A C 1
ATOM 1714 O O . ALA A 1 220 ? -11.446 -9.929 -6.016 1.00 97.06 220 ALA A O 1
ATOM 1715 N N . ILE A 1 221 ? -10.459 -8.692 -4.419 1.00 96.56 221 ILE A N 1
ATOM 1716 C CA . ILE A 1 221 ? -10.242 -7.513 -5.270 1.00 96.56 221 ILE A CA 1
ATOM 1717 C C . ILE A 1 221 ? -8.955 -7.615 -6.098 1.00 96.56 221 ILE A C 1
ATOM 1719 O O . ILE A 1 221 ? -8.945 -7.206 -7.256 1.00 96.56 221 ILE A O 1
ATOM 1723 N N . LEU A 1 222 ? -7.866 -8.137 -5.524 1.00 95.25 222 LEU A N 1
ATOM 1724 C CA . LEU A 1 222 ? -6.523 -8.103 -6.129 1.00 95.25 222 LEU A CA 1
ATOM 1725 C C . LEU A 1 222 ? -5.881 -9.488 -6.296 1.00 95.25 222 LEU A C 1
ATOM 1727 O O . LEU A 1 222 ? -4.779 -9.600 -6.830 1.00 95.25 222 LEU A O 1
ATOM 1731 N N . GLY A 1 223 ? -6.539 -10.553 -5.841 1.00 94.81 223 GLY A N 1
ATOM 1732 C CA . GLY A 1 223 ? -6.008 -11.908 -5.913 1.00 94.81 223 GLY A CA 1
ATOM 1733 C C . GLY A 1 223 ? -4.991 -12.246 -4.813 1.00 94.81 223 GLY A C 1
ATOM 1734 O O . GLY A 1 223 ? -4.640 -11.417 -3.968 1.00 94.81 223 GLY A O 1
ATOM 1735 N N . PRO A 1 224 ? -4.490 -13.493 -4.795 1.00 92.50 224 PRO A N 1
ATOM 1736 C CA . PRO A 1 224 ? -3.720 -14.036 -3.671 1.00 92.50 224 PRO A CA 1
ATOM 1737 C C . PRO A 1 224 ? -2.339 -13.395 -3.495 1.00 92.50 224 PRO A C 1
ATOM 1739 O O . PRO A 1 224 ? -1.813 -13.347 -2.386 1.00 92.50 224 PRO A O 1
ATOM 1742 N N . ALA A 1 225 ? -1.755 -12.849 -4.564 1.00 92.44 225 ALA A N 1
ATOM 1743 C CA . ALA A 1 225 ? -0.447 -12.196 -4.515 1.00 92.44 225 ALA A CA 1
ATOM 1744 C C . ALA A 1 225 ? -0.455 -10.845 -3.767 1.00 92.44 225 ALA A C 1
ATOM 1746 O O . ALA A 1 225 ? 0.607 -10.254 -3.562 1.00 92.44 225 ALA A O 1
ATOM 1747 N N . SER A 1 226 ? -1.634 -10.351 -3.377 1.00 94.44 226 SER A N 1
ATOM 1748 C CA . SER A 1 226 ? -1.831 -9.065 -2.704 1.00 94.44 226 SER A CA 1
ATOM 1749 C C . SER A 1 226 ? -1.582 -9.103 -1.192 1.00 94.44 226 SER A C 1
ATOM 1751 O O . SER A 1 226 ? -1.339 -8.055 -0.592 1.00 94.44 226 SER A O 1
ATOM 1753 N N . ILE A 1 227 ? -1.582 -10.285 -0.570 1.00 94.31 227 ILE A N 1
ATOM 1754 C CA . ILE A 1 227 ? -1.391 -10.417 0.878 1.00 94.31 227 ILE A CA 1
ATOM 1755 C C . ILE A 1 227 ? 0.083 -10.209 1.242 1.00 94.31 227 ILE A C 1
ATOM 1757 O O . ILE A 1 227 ? 0.979 -10.878 0.717 1.00 94.31 227 ILE A O 1
ATOM 1761 N N . ASN A 1 228 ? 0.345 -9.272 2.157 1.00 92.25 228 ASN A N 1
ATOM 1762 C CA . ASN A 1 228 ? 1.691 -8.954 2.627 1.00 92.25 228 ASN A CA 1
ATOM 1763 C C . ASN A 1 228 ? 1.940 -9.437 4.059 1.00 92.25 228 ASN A C 1
ATOM 1765 O O . ASN A 1 228 ? 1.974 -8.622 4.975 1.00 92.25 228 ASN A O 1
ATOM 1769 N N . GLU A 1 229 ? 2.140 -10.740 4.258 1.00 92.50 229 GLU A N 1
ATOM 1770 C CA . GLU A 1 229 ? 2.276 -11.326 5.605 1.00 92.50 229 GLU A CA 1
ATOM 1771 C C . GLU A 1 229 ? 3.273 -10.585 6.510 1.00 92.50 229 GLU A C 1
ATOM 1773 O O . GLU A 1 229 ? 2.979 -10.310 7.667 1.00 92.50 229 GLU A O 1
ATOM 1778 N N . GLU A 1 230 ? 4.415 -10.168 5.962 1.00 91.25 230 GLU A N 1
ATOM 1779 C CA . GLU A 1 230 ? 5.477 -9.476 6.704 1.00 91.25 230 GLU A CA 1
ATOM 1780 C C . GLU A 1 230 ? 5.089 -8.071 7.190 1.00 91.25 230 GLU A C 1
ATOM 1782 O O . GLU A 1 230 ? 5.744 -7.512 8.068 1.00 91.25 230 GLU A O 1
ATOM 1787 N N . LYS A 1 231 ? 4.054 -7.465 6.600 1.00 91.69 231 LYS A N 1
ATOM 1788 C CA . LYS A 1 231 ? 3.618 -6.101 6.927 1.00 91.69 231 LYS A CA 1
ATOM 1789 C C . LYS A 1 231 ? 2.274 -6.025 7.637 1.00 91.69 231 LYS A C 1
ATOM 1791 O O . LYS A 1 231 ? 1.820 -4.919 7.942 1.00 91.69 231 LYS A O 1
ATOM 1796 N N . PHE A 1 232 ? 1.655 -7.162 7.926 1.00 94.88 232 PHE A N 1
ATOM 1797 C CA . PHE A 1 232 ? 0.525 -7.204 8.840 1.00 94.88 232 PHE A CA 1
ATOM 1798 C C . PHE A 1 232 ? 1.072 -7.089 10.263 1.00 94.88 232 PHE A C 1
ATOM 1800 O O . PHE A 1 232 ? 1.962 -7.838 10.660 1.00 94.88 232 PHE A O 1
ATOM 1807 N N . SER A 1 233 ? 0.582 -6.116 11.030 1.00 96.12 233 SER A N 1
ATOM 1808 C CA . SER A 1 233 ? 0.957 -6.018 12.440 1.00 96.12 233 SER A CA 1
ATOM 1809 C C . SER A 1 233 ? 0.193 -7.039 13.274 1.00 96.12 233 SER A C 1
ATOM 1811 O O . SER A 1 233 ? -0.897 -7.476 12.903 1.00 96.12 233 SER A O 1
ATOM 1813 N N . ALA A 1 234 ? 0.717 -7.338 14.460 1.00 96.31 234 ALA A N 1
ATOM 1814 C CA . ALA A 1 234 ? -0.127 -7.859 15.523 1.00 96.31 234 ALA A CA 1
ATOM 1815 C C . ALA A 1 234 ? -1.220 -6.834 15.892 1.00 96.31 234 ALA A C 1
ATOM 1817 O O . ALA A 1 234 ? -1.122 -5.640 15.574 1.00 96.31 234 ALA A O 1
ATOM 1818 N N . TRP A 1 235 ? -2.259 -7.317 16.568 1.00 97.25 235 TRP A N 1
ATOM 1819 C CA . TRP A 1 235 ? -3.244 -6.471 17.230 1.00 97.25 235 TRP A CA 1
ATOM 1820 C C . TRP A 1 235 ? -2.644 -5.908 18.513 1.00 97.25 235 TRP A C 1
ATOM 1822 O O . TRP A 1 235 ? -2.199 -6.664 19.375 1.00 97.25 235 TRP A O 1
ATOM 1832 N N . GLU A 1 236 ? -2.640 -4.586 18.654 1.00 96.94 236 GLU A N 1
ATOM 1833 C CA . GLU A 1 236 ? -2.040 -3.929 19.813 1.00 96.94 236 GLU A CA 1
ATOM 1834 C C . GLU A 1 236 ? -2.889 -2.757 20.304 1.00 96.94 236 GLU A C 1
ATOM 1836 O O . GLU A 1 236 ? -3.641 -2.138 19.556 1.00 96.94 236 GLU A O 1
ATOM 1841 N N . THR A 1 237 ? -2.727 -2.400 21.579 1.00 96.75 237 THR A N 1
ATOM 1842 C CA . THR A 1 237 ? -3.324 -1.170 22.134 1.00 96.75 237 THR A CA 1
ATOM 1843 C C . THR A 1 237 ? -2.474 0.074 21.884 1.00 96.75 237 THR A C 1
ATOM 1845 O O . THR A 1 237 ? -2.951 1.196 22.056 1.00 96.75 237 THR A O 1
ATOM 1848 N N . LYS A 1 238 ? -1.213 -0.110 21.482 1.00 96.88 238 LYS A N 1
ATOM 1849 C CA . LYS A 1 238 ? -0.305 0.967 21.097 1.00 96.88 238 LYS A CA 1
ATOM 1850 C C . LYS A 1 238 ? 0.338 0.620 19.770 1.00 96.88 238 LYS A C 1
ATOM 1852 O O . LYS A 1 238 ? 1.050 -0.365 19.699 1.00 96.88 238 LYS A O 1
ATOM 1857 N N . LEU A 1 239 ? 0.103 1.411 18.730 1.00 96.06 239 LEU A N 1
ATOM 1858 C CA . LEU A 1 239 ? 0.643 1.101 17.408 1.00 96.06 239 LEU A CA 1
ATOM 1859 C C . LEU A 1 239 ? 0.948 2.368 16.620 1.00 96.06 239 LEU A C 1
ATOM 1861 O O . LEU A 1 239 ? 0.166 3.321 16.618 1.00 96.06 239 LEU A O 1
ATOM 1865 N N . GLN A 1 240 ? 2.074 2.361 15.902 1.00 93.88 240 GLN A N 1
ATOM 1866 C CA . GLN A 1 240 ? 2.370 3.406 14.931 1.00 93.88 240 GLN A CA 1
ATOM 1867 C C . GLN A 1 240 ? 1.698 3.096 13.584 1.00 93.88 240 GLN A C 1
ATOM 1869 O O . GLN A 1 240 ? 2.090 2.165 12.865 1.00 93.88 240 GLN A O 1
ATOM 1874 N N . VAL A 1 241 ? 0.726 3.931 13.222 1.00 90.12 241 VAL A N 1
ATOM 1875 C CA . VAL A 1 241 ? -0.136 3.806 12.042 1.00 90.12 241 VAL A CA 1
ATOM 1876 C C . VAL A 1 241 ? -0.146 5.133 11.285 1.00 90.12 241 VAL A C 1
ATOM 1878 O O . VAL A 1 241 ? -0.232 6.196 11.894 1.00 90.12 241 VAL A O 1
ATOM 1881 N N . LEU A 1 242 ? 0.032 5.097 9.958 1.00 89.19 242 LEU A N 1
ATOM 1882 C CA . LEU A 1 242 ? 0.144 6.295 9.100 1.00 89.19 242 LEU A CA 1
ATOM 1883 C C . LEU A 1 242 ? 1.186 7.313 9.598 1.00 89.19 242 LEU A C 1
ATOM 1885 O O . LEU A 1 242 ? 1.104 8.519 9.371 1.00 89.19 242 LEU A O 1
ATOM 1889 N N . GLY A 1 243 ? 2.200 6.814 10.307 1.00 89.12 243 GLY A N 1
ATOM 1890 C CA . GLY A 1 243 ? 3.255 7.643 10.858 1.00 89.12 243 GLY A CA 1
ATOM 1891 C C . GLY A 1 243 ? 2.906 8.414 12.132 1.00 89.12 243 GLY A C 1
ATOM 1892 O O . GLY A 1 243 ? 3.695 9.297 12.473 1.00 89.12 243 GLY A O 1
ATOM 1893 N N . LEU A 1 244 ? 1.798 8.078 12.792 1.00 90.94 244 LEU A N 1
ATOM 1894 C CA . LEU A 1 244 ? 1.351 8.588 14.086 1.00 90.94 244 LEU A CA 1
ATOM 1895 C C . LEU A 1 244 ? 1.261 7.440 15.093 1.00 90.94 244 LEU A C 1
ATOM 1897 O O . LEU A 1 244 ? 0.978 6.308 14.716 1.00 90.94 244 LEU A O 1
ATOM 1901 N N . GLU A 1 245 ? 1.506 7.728 16.361 1.00 93.31 245 GLU A N 1
ATOM 1902 C CA . GLU A 1 245 ? 1.378 6.782 17.467 1.00 93.31 245 GLU A CA 1
ATOM 1903 C C . GLU A 1 245 ? -0.035 6.858 18.030 1.00 93.31 245 GLU A C 1
ATOM 1905 O O . GLU A 1 245 ? -0.477 7.915 18.486 1.00 93.31 245 GLU A O 1
ATOM 1910 N N . PHE A 1 246 ? -0.738 5.733 17.995 1.00 94.50 246 PHE A N 1
ATOM 1911 C CA . PHE A 1 246 ? -2.050 5.577 18.603 1.00 94.50 246 PHE A CA 1
ATOM 1912 C C . PHE A 1 246 ? -1.893 4.854 19.932 1.00 94.50 246 PHE A C 1
ATOM 1914 O O . PHE A 1 246 ? -1.208 3.839 19.990 1.00 94.50 246 PHE A O 1
ATOM 1921 N N . ASP A 1 247 ? -2.550 5.352 20.976 1.00 95.25 247 ASP A N 1
ATOM 1922 C CA . ASP A 1 247 ? -2.718 4.653 22.250 1.00 95.25 247 ASP A CA 1
ATOM 1923 C C . ASP A 1 247 ? -4.216 4.547 22.545 1.00 95.25 247 ASP A C 1
ATOM 1925 O O . ASP A 1 247 ? -4.873 5.527 22.912 1.00 95.25 247 ASP A O 1
ATOM 1929 N N . THR A 1 248 ? -4.774 3.355 22.346 1.00 95.44 248 THR A N 1
ATOM 1930 C CA . THR A 1 248 ? -6.205 3.082 22.520 1.00 95.44 248 THR A CA 1
ATOM 1931 C C . THR A 1 248 ? -6.603 3.049 24.000 1.00 95.44 248 THR A C 1
ATOM 1933 O O . THR A 1 248 ? -7.734 3.397 24.351 1.00 95.44 248 THR A O 1
ATOM 1936 N N . LYS A 1 249 ? -5.669 2.716 24.904 1.00 93.81 249 LYS A N 1
ATOM 1937 C CA . LYS A 1 249 ? -5.878 2.743 26.364 1.00 93.81 249 LYS A CA 1
ATOM 1938 C C . LYS A 1 249 ? -5.868 4.164 26.924 1.00 93.81 249 LYS A C 1
ATOM 1940 O O . LYS A 1 249 ? -6.620 4.451 27.854 1.00 93.81 249 LYS A O 1
ATOM 1945 N N . ALA A 1 250 ? -5.048 5.052 26.379 1.00 92.00 250 ALA A N 1
ATOM 1946 C CA . ALA A 1 250 ? -5.023 6.462 26.766 1.00 92.00 250 ALA A CA 1
ATOM 1947 C C . ALA A 1 250 ? -5.987 7.330 25.937 1.00 92.00 250 ALA A C 1
ATOM 1949 O O . ALA A 1 250 ? -6.238 8.476 26.306 1.00 92.00 250 ALA A O 1
ATOM 1950 N N . CYS A 1 251 ? -6.528 6.798 24.835 1.00 91.88 251 CYS A N 1
ATOM 1951 C CA . CYS A 1 251 ? -7.287 7.545 23.829 1.00 91.88 251 CYS A CA 1
ATOM 1952 C C . CYS A 1 251 ? -6.505 8.747 23.280 1.00 91.88 251 CYS A C 1
ATOM 1954 O O . CYS A 1 251 ? -7.050 9.845 23.144 1.00 91.88 251 CYS A O 1
ATOM 1956 N N . THR A 1 252 ? -5.219 8.549 22.985 1.00 89.12 252 THR A N 1
ATOM 1957 C CA . THR A 1 252 ? -4.339 9.612 22.484 1.00 89.12 252 THR A CA 1
ATOM 1958 C C . THR A 1 252 ? -3.753 9.279 21.127 1.00 89.12 252 THR A C 1
ATOM 1960 O O . THR A 1 252 ? -3.474 8.120 20.825 1.00 89.12 252 THR A O 1
ATOM 1963 N N . ILE A 1 253 ? -3.514 10.330 20.344 1.00 89.50 253 ILE A N 1
ATOM 1964 C CA . ILE A 1 253 ? -2.762 10.271 19.091 1.00 89.50 253 ILE A CA 1
ATOM 1965 C C . ILE A 1 253 ? -1.629 11.291 19.176 1.00 89.50 253 ILE A C 1
ATOM 1967 O O . ILE A 1 253 ? -1.870 12.453 19.528 1.00 89.50 253 ILE A O 1
ATOM 1971 N N . SER A 1 254 ? -0.408 10.863 18.865 1.00 87.56 254 SER A N 1
ATOM 1972 C CA . SER A 1 254 ? 0.786 11.710 18.877 1.00 87.56 254 SER A CA 1
ATOM 1973 C C . SER A 1 254 ? 1.685 11.475 17.670 1.00 87.56 254 SER A C 1
ATOM 1975 O O . SER A 1 254 ? 1.668 10.430 17.026 1.00 87.56 254 SER A O 1
ATOM 1977 N N . MET A 1 255 ? 2.500 12.475 17.353 1.00 88.38 255 MET A N 1
ATOM 1978 C CA . MET A 1 255 ? 3.614 12.309 16.425 1.00 88.38 255 MET A CA 1
ATOM 1979 C C . MET A 1 255 ? 4.760 11.577 17.148 1.00 88.38 255 MET A C 1
ATOM 1981 O O . MET A 1 255 ? 5.090 11.996 18.259 1.00 88.38 255 MET A O 1
ATOM 1985 N N . PRO A 1 256 ? 5.408 10.566 16.534 1.00 88.38 256 PRO A N 1
ATOM 1986 C CA . PRO A 1 256 ? 6.586 9.929 17.112 1.00 88.38 256 PRO A CA 1
ATOM 1987 C C . PRO A 1 256 ? 7.677 10.942 17.461 1.00 88.38 256 PRO A C 1
ATOM 1989 O O . PRO A 1 256 ? 7.988 11.831 16.656 1.00 88.38 256 PRO A O 1
ATOM 1992 N N . THR A 1 257 ? 8.306 10.778 18.624 1.00 86.31 257 THR A N 1
ATOM 1993 C CA . THR A 1 257 ? 9.328 11.706 19.144 1.00 86.31 257 THR A CA 1
ATOM 1994 C C . THR A 1 257 ? 10.472 11.926 18.155 1.00 86.31 257 THR A C 1
ATOM 1996 O O . THR A 1 257 ? 10.916 13.055 17.959 1.00 86.31 257 THR A O 1
ATOM 1999 N N . GLU A 1 258 ? 10.904 10.880 17.450 1.00 85.62 258 GLU A N 1
ATOM 2000 C CA . GLU A 1 258 ? 11.955 10.976 16.431 1.00 85.62 258 GLU A CA 1
ATOM 2001 C C . GLU A 1 258 ? 11.562 11.880 15.257 1.00 85.62 258 GLU A C 1
ATOM 2003 O O . GLU A 1 258 ? 12.381 12.645 14.742 1.00 85.62 258 GLU A O 1
ATOM 2008 N N . LYS A 1 259 ? 10.290 11.837 14.836 1.00 83.25 259 LYS A N 1
ATOM 2009 C CA . LYS A 1 259 ? 9.785 12.714 13.774 1.00 83.25 259 LYS A CA 1
ATOM 2010 C C . LYS A 1 259 ? 9.714 14.160 14.239 1.00 83.25 259 LYS A C 1
ATOM 2012 O O . LYS A 1 259 ? 10.062 15.048 13.462 1.00 83.25 259 LYS A O 1
ATOM 2017 N N . ILE A 1 260 ? 9.309 14.386 15.489 1.00 83.00 260 ILE A N 1
ATOM 2018 C CA . ILE A 1 260 ? 9.327 15.715 16.110 1.00 83.00 260 ILE A CA 1
ATOM 2019 C C . ILE A 1 260 ? 10.765 16.243 16.147 1.00 83.00 260 ILE A C 1
ATOM 2021 O O . ILE A 1 260 ? 11.024 17.331 15.642 1.00 83.00 260 ILE A O 1
ATOM 2025 N N . ALA A 1 261 ? 11.717 15.457 16.653 1.00 83.75 261 ALA A N 1
ATOM 2026 C CA . ALA A 1 261 ? 13.126 15.839 16.720 1.00 83.75 261 ALA A CA 1
ATOM 2027 C C . ALA A 1 261 ? 13.701 16.157 15.330 1.00 83.75 261 ALA A C 1
ATOM 2029 O O . ALA A 1 261 ? 14.353 17.183 15.140 1.00 83.75 261 ALA A O 1
ATOM 2030 N N . LYS A 1 262 ? 13.391 15.330 14.323 1.00 81.88 262 LYS A N 1
ATOM 2031 C CA . LYS A 1 262 ? 13.794 15.566 12.931 1.00 81.88 262 LYS A CA 1
ATOM 2032 C C . LYS A 1 262 ? 13.196 16.853 12.359 1.00 81.88 262 LYS A C 1
ATOM 2034 O O . LYS A 1 262 ? 13.883 17.571 11.633 1.00 81.88 262 LYS A O 1
ATOM 2039 N N . ALA A 1 263 ? 11.930 17.143 12.653 1.00 79.38 263 ALA A N 1
ATOM 2040 C CA . ALA A 1 263 ? 11.281 18.380 12.228 1.00 79.38 263 ALA A CA 1
ATOM 2041 C C . ALA A 1 263 ? 11.923 19.602 12.902 1.00 79.38 263 ALA A C 1
ATOM 2043 O O . ALA A 1 263 ? 12.296 20.549 12.211 1.00 79.38 263 ALA A O 1
ATOM 2044 N N . LEU A 1 264 ? 12.141 19.545 14.220 1.00 81.94 264 LEU A N 1
ATOM 2045 C CA . LEU A 1 264 ? 12.809 20.599 14.985 1.00 81.94 264 LEU A CA 1
ATOM 2046 C C . LEU A 1 264 ? 14.223 20.871 14.465 1.00 81.94 264 LEU A C 1
ATOM 2048 O O . LEU A 1 264 ? 14.554 22.023 14.200 1.00 81.94 264 LEU A O 1
ATOM 2052 N N . GLY A 1 265 ? 15.021 19.827 14.227 1.00 82.44 265 GLY A N 1
ATOM 2053 C CA . GLY A 1 265 ? 16.372 19.971 13.680 1.00 82.44 265 GLY A CA 1
ATOM 2054 C C . GLY A 1 265 ? 16.389 20.636 12.300 1.00 82.44 265 GLY A C 1
ATOM 2055 O O . GLY A 1 265 ? 17.237 21.483 12.029 1.00 82.44 265 GLY A O 1
ATOM 2056 N N . ARG A 1 266 ? 15.410 20.332 11.434 1.00 81.31 266 ARG A N 1
ATOM 2057 C CA . ARG A 1 266 ? 15.261 21.007 10.131 1.00 81.31 266 ARG A CA 1
ATOM 2058 C C . ARG A 1 266 ? 14.901 22.482 10.280 1.00 81.31 266 ARG A C 1
ATOM 2060 O O . ARG A 1 266 ? 15.469 23.312 9.576 1.00 81.31 266 ARG A O 1
ATOM 2067 N N . VAL A 1 267 ? 13.987 22.815 11.191 1.00 78.94 267 VAL A N 1
ATOM 2068 C CA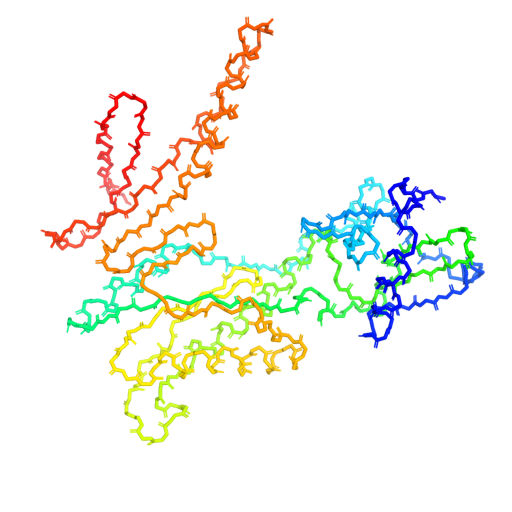 . VAL A 1 267 ? 13.609 24.210 11.466 1.00 78.94 267 VAL A CA 1
ATOM 2069 C C . VAL A 1 267 ? 14.799 24.990 12.023 1.00 78.94 267 VAL A C 1
ATOM 2071 O O . VAL A 1 267 ? 15.074 26.088 11.548 1.00 78.94 267 VAL A O 1
ATOM 2074 N N . GLN A 1 268 ? 15.544 24.409 12.964 1.00 80.06 268 GLN A N 1
ATOM 2075 C CA . GLN A 1 268 ? 16.760 25.011 13.511 1.00 80.06 268 GLN A CA 1
ATOM 2076 C C . GLN A 1 268 ? 17.801 25.249 12.411 1.00 80.06 268 GLN A C 1
ATOM 2078 O O . GLN A 1 268 ? 18.282 26.368 12.269 1.00 80.06 268 GLN A O 1
ATOM 2083 N N . ALA A 1 269 ? 18.095 24.252 11.571 1.00 78.25 269 ALA A N 1
ATOM 2084 C CA . ALA A 1 269 ? 19.038 24.401 10.458 1.00 78.25 269 ALA A CA 1
ATOM 2085 C C . ALA A 1 269 ? 18.636 25.527 9.485 1.00 78.25 269 ALA A C 1
ATOM 2087 O O . ALA A 1 269 ? 19.480 26.309 9.048 1.00 78.25 269 ALA A O 1
ATOM 2088 N N . LEU A 1 270 ? 17.339 25.663 9.190 1.00 77.31 270 LEU A N 1
ATOM 2089 C CA . LEU A 1 270 ? 16.818 26.761 8.371 1.00 77.31 270 LEU A CA 1
ATOM 2090 C C . LEU A 1 270 ? 16.953 28.124 9.066 1.00 77.31 270 LEU A C 1
ATOM 2092 O O . LEU A 1 270 ? 17.275 29.114 8.413 1.00 77.31 270 LEU A O 1
ATOM 2096 N N . GLN A 1 271 ? 16.749 28.192 10.383 1.00 71.56 271 GLN A N 1
ATOM 2097 C CA . GLN A 1 271 ? 16.964 29.414 11.165 1.00 71.56 271 GLN A CA 1
ATOM 2098 C C . GLN A 1 271 ? 18.443 29.822 11.204 1.00 71.56 271 GLN A C 1
ATOM 2100 O O . GLN A 1 271 ? 18.740 31.005 11.062 1.00 71.56 271 GLN A O 1
ATOM 2105 N N . TYR A 1 272 ? 19.366 28.864 11.316 1.00 68.56 272 TYR A N 1
ATOM 2106 C CA . TYR A 1 272 ? 20.805 29.123 11.206 1.00 68.56 272 TYR A CA 1
ATOM 210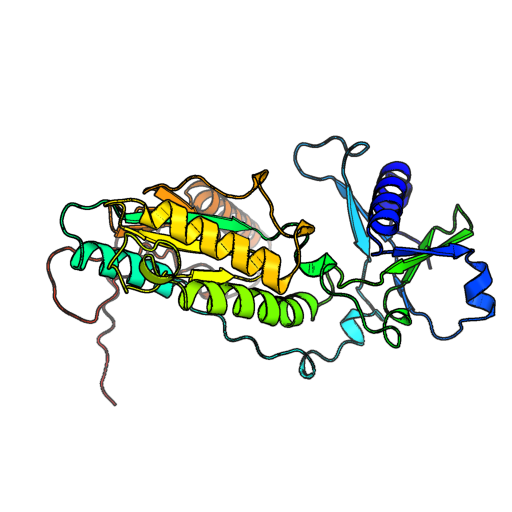7 C C . TYR A 1 272 ? 21.220 29.575 9.795 1.00 68.56 272 TYR A C 1
ATOM 2109 O O . TYR A 1 272 ? 22.117 30.400 9.646 1.00 68.56 272 TYR A O 1
ATOM 2117 N N . SER A 1 273 ? 20.556 29.085 8.745 1.00 61.91 273 SER A N 1
ATOM 2118 C CA . SER A 1 273 ? 20.771 29.563 7.371 1.00 61.91 273 SER A CA 1
ATOM 2119 C C . SER A 1 273 ? 20.218 30.986 7.156 1.00 61.91 273 SER A C 1
ATOM 2121 O O . SER A 1 273 ? 20.846 31.806 6.479 1.00 61.91 273 SER A O 1
ATOM 2123 N N . ARG A 1 274 ? 19.088 31.319 7.804 1.00 56.00 274 ARG A N 1
ATOM 2124 C CA . ARG A 1 274 ? 18.436 32.643 7.790 1.00 56.00 274 ARG A CA 1
ATOM 2125 C C . ARG A 1 274 ? 19.324 33.758 8.352 1.00 56.00 274 ARG A C 1
ATOM 2127 O O . ARG A 1 274 ? 19.260 34.873 7.841 1.00 56.00 274 ARG A O 1
ATOM 2134 N N . THR A 1 275 ? 20.159 33.479 9.354 1.00 51.34 275 THR A N 1
ATOM 2135 C CA . THR A 1 275 ? 21.110 34.461 9.908 1.00 51.34 275 THR A CA 1
ATOM 2136 C C . THR A 1 275 ? 22.276 34.784 8.974 1.00 51.34 275 THR A C 1
ATOM 2138 O O . THR A 1 275 ? 22.918 35.808 9.180 1.00 51.34 275 THR A O 1
ATOM 2141 N N . GLN A 1 276 ? 22.533 33.981 7.934 1.00 48.62 276 GLN A N 1
ATOM 2142 C CA . GLN A 1 276 ? 23.622 34.242 6.986 1.00 48.62 276 GLN A CA 1
ATOM 2143 C C . GLN A 1 276 ? 23.192 34.893 5.659 1.00 48.62 276 GLN A C 1
ATOM 2145 O O . GLN A 1 276 ? 24.036 35.504 5.015 1.00 48.62 276 GLN A O 1
ATOM 2150 N N . HIS A 1 277 ? 21.919 34.803 5.239 1.00 45.12 277 HIS A N 1
ATOM 2151 C CA . HIS A 1 277 ? 21.526 35.162 3.857 1.00 45.12 277 HIS A CA 1
ATOM 2152 C C . HIS A 1 277 ? 20.317 36.108 3.697 1.00 45.12 277 HIS A C 1
ATOM 2154 O O . HIS A 1 277 ? 19.795 36.228 2.597 1.00 45.12 277 HIS A O 1
ATOM 2160 N N . GLY A 1 278 ? 19.860 36.815 4.738 1.00 42.00 278 GLY A N 1
ATOM 2161 C CA . GLY A 1 278 ? 19.084 38.062 4.571 1.00 42.00 278 GLY A CA 1
ATOM 2162 C C . GLY A 1 278 ? 17.820 38.046 3.683 1.00 42.00 278 GLY A C 1
ATOM 2163 O O . GLY A 1 278 ? 17.484 39.085 3.122 1.00 42.00 278 GLY A O 1
ATOM 2164 N N . HIS A 1 279 ? 17.094 36.928 3.550 1.00 40.53 279 HIS A N 1
ATOM 2165 C CA . HIS A 1 279 ? 15.866 36.865 2.738 1.00 40.53 279 HIS A CA 1
ATOM 2166 C C . HIS A 1 279 ? 14.600 36.574 3.558 1.00 40.53 279 HIS A C 1
ATOM 2168 O O . HIS A 1 279 ? 14.589 35.771 4.494 1.00 40.53 279 HIS A O 1
ATOM 2174 N N . ASN A 1 280 ? 13.517 37.266 3.189 1.00 42.00 280 ASN A N 1
ATOM 2175 C CA . ASN A 1 280 ? 12.243 37.318 3.897 1.00 42.00 280 ASN A CA 1
ATOM 2176 C C . ASN A 1 280 ? 11.306 36.198 3.409 1.00 42.00 280 ASN A C 1
ATOM 2178 O O . ASN A 1 280 ? 10.896 36.197 2.252 1.00 42.00 280 ASN A O 1
ATOM 2182 N N . PHE A 1 281 ? 10.948 35.259 4.286 1.00 45.41 281 PHE A N 1
ATOM 2183 C CA . PHE A 1 281 ? 9.919 34.253 4.011 1.00 45.41 281 PHE A CA 1
ATOM 2184 C C . PHE A 1 281 ? 8.960 34.137 5.205 1.00 45.41 281 PHE A C 1
ATOM 2186 O O . PHE A 1 281 ? 9.232 33.417 6.168 1.00 45.41 281 PHE A O 1
ATOM 2193 N N . SER A 1 282 ? 7.820 34.832 5.150 1.00 35.53 282 SER A N 1
ATOM 2194 C CA . SER A 1 282 ? 6.840 34.901 6.249 1.00 35.53 282 SER A CA 1
ATOM 2195 C C . SER A 1 282 ? 5.899 33.693 6.374 1.00 35.53 282 SER A C 1
ATOM 2197 O O . SER A 1 282 ? 5.042 33.703 7.250 1.00 35.53 282 SER A O 1
ATOM 2199 N N . ASN A 1 283 ? 6.026 32.640 5.558 1.00 38.25 283 ASN A N 1
ATOM 2200 C CA . ASN A 1 283 ? 4.946 31.644 5.419 1.00 38.25 283 ASN A CA 1
ATOM 2201 C C . ASN A 1 283 ? 5.225 30.246 6.006 1.00 38.25 283 ASN A C 1
ATOM 2203 O O . ASN A 1 283 ? 4.398 29.350 5.862 1.00 38.25 283 ASN A O 1
ATOM 2207 N N . TYR A 1 284 ? 6.337 30.022 6.710 1.00 44.94 284 TYR A N 1
ATOM 2208 C CA . TYR A 1 284 ? 6.721 28.654 7.106 1.00 44.94 284 TYR A CA 1
ATOM 2209 C C . TYR A 1 284 ? 6.122 28.142 8.427 1.00 44.94 284 TYR A C 1
ATOM 2211 O O . TYR A 1 284 ? 6.050 26.929 8.625 1.00 44.94 284 TYR A O 1
ATOM 2219 N N . TRP A 1 285 ? 5.615 29.020 9.300 1.00 37.53 285 TRP A N 1
ATOM 2220 C CA . TRP A 1 285 ? 4.929 28.590 10.529 1.00 37.53 285 TRP A CA 1
ATOM 2221 C C . TRP A 1 285 ? 3.555 27.956 10.260 1.00 37.53 285 TRP A C 1
ATOM 2223 O O . TRP A 1 285 ? 3.123 27.107 11.035 1.00 37.53 285 TRP A O 1
ATOM 2233 N N . ALA A 1 286 ? 2.904 28.281 9.136 1.00 36.69 286 ALA A N 1
ATOM 2234 C CA . ALA A 1 286 ? 1.613 27.700 8.759 1.00 36.69 286 ALA A CA 1
ATOM 2235 C C . ALA A 1 286 ? 1.712 26.224 8.324 1.00 36.69 286 ALA A C 1
ATOM 2237 O O . ALA A 1 286 ? 0.761 25.472 8.506 1.00 36.69 286 ALA A O 1
ATOM 2238 N N . ALA A 1 287 ? 2.866 25.788 7.800 1.00 34.38 287 ALA A N 1
ATOM 2239 C CA . ALA A 1 287 ? 3.063 24.414 7.323 1.00 34.38 287 ALA A CA 1
ATOM 2240 C C . ALA A 1 287 ? 3.529 23.433 8.418 1.00 34.38 287 ALA A C 1
ATOM 2242 O O . ALA A 1 287 ? 3.363 22.226 8.268 1.00 34.38 287 ALA A O 1
ATOM 2243 N N . TYR A 1 288 ? 4.105 23.935 9.517 1.00 40.75 288 TYR A N 1
ATOM 2244 C CA . TYR A 1 288 ? 4.690 23.098 10.578 1.00 40.75 288 TYR A CA 1
ATOM 2245 C C . TYR A 1 288 ? 4.148 23.390 11.989 1.00 40.75 288 TYR A C 1
ATOM 2247 O O . TYR A 1 288 ? 4.485 22.681 12.933 1.00 40.75 288 TYR A O 1
ATOM 2255 N N . GLY A 1 289 ? 3.282 24.396 12.148 1.00 35.47 289 GLY A N 1
ATOM 2256 C CA . GLY A 1 289 ? 2.682 24.819 13.419 1.00 35.47 289 GLY A CA 1
ATOM 2257 C C . GLY A 1 289 ? 1.456 24.022 13.885 1.00 35.47 289 GLY A C 1
ATOM 2258 O O . GLY A 1 289 ? 0.631 24.568 14.609 1.00 35.47 289 GLY A O 1
ATOM 2259 N N . MET A 1 290 ? 1.307 22.751 13.500 1.00 34.31 290 MET A N 1
ATOM 2260 C CA . MET A 1 290 ? 0.285 21.851 14.054 1.00 34.31 290 MET A CA 1
ATOM 2261 C C . MET A 1 290 ? 0.955 20.629 14.690 1.00 34.31 290 MET A C 1
ATOM 2263 O O . MET A 1 290 ? 0.932 19.519 14.164 1.00 34.31 290 MET A O 1
ATOM 2267 N N . TYR A 1 291 ? 1.550 20.824 15.867 1.00 41.44 291 TYR A N 1
ATOM 2268 C CA . TYR A 1 291 ? 1.771 19.711 16.786 1.00 41.44 291 TYR A CA 1
ATOM 2269 C C . TYR A 1 291 ? 0.415 19.369 17.395 1.00 41.44 291 TYR A C 1
ATOM 2271 O O . TYR A 1 291 ? -0.037 20.023 18.324 1.00 41.44 291 TYR A O 1
ATOM 2279 N N . ALA A 1 292 ? -0.285 18.401 16.815 1.00 37.00 292 ALA A N 1
ATOM 2280 C CA . ALA A 1 292 ? -1.563 17.950 17.332 1.00 37.00 292 ALA A CA 1
ATOM 2281 C C . ALA A 1 292 ? -1.341 16.774 18.285 1.00 37.00 292 ALA A C 1
ATOM 2283 O O . ALA A 1 292 ? -1.140 15.648 17.839 1.00 37.00 292 ALA A O 1
ATOM 2284 N N . ARG A 1 293 ? -1.405 17.013 19.598 1.00 35.66 293 ARG A N 1
ATOM 2285 C CA . ARG A 1 293 ? -1.820 15.960 20.530 1.00 35.66 293 ARG A CA 1
ATOM 2286 C C . ARG A 1 293 ? -3.335 16.060 20.646 1.00 35.66 293 ARG A C 1
ATOM 2288 O O . ARG A 1 293 ? -3.847 17.053 21.164 1.00 35.66 293 ARG A O 1
ATOM 2295 N N . VAL A 1 294 ? -4.045 15.074 20.105 1.00 37.94 294 VAL A N 1
ATOM 2296 C CA . VAL A 1 294 ? -5.490 14.949 20.318 1.00 37.94 294 VAL A CA 1
ATOM 2297 C C . VAL A 1 294 ? -5.666 14.176 21.618 1.00 37.94 294 VAL A C 1
ATOM 2299 O O . VAL A 1 294 ? -5.346 12.990 21.682 1.00 37.94 294 VAL A O 1
ATOM 2302 N N . SER A 1 295 ? -6.131 14.870 22.654 1.00 37.09 295 SER A N 1
ATOM 2303 C CA . SER A 1 295 ? -6.510 14.276 23.937 1.00 37.09 295 SER A CA 1
ATOM 2304 C C . SER A 1 295 ? -7.992 14.556 24.163 1.00 37.09 295 SER A C 1
ATOM 2306 O O . SER A 1 295 ? -8.410 15.714 24.128 1.00 37.09 295 SER A O 1
ATOM 2308 N N . VAL A 1 296 ? -8.792 13.516 24.394 1.00 37.47 296 VAL A N 1
ATOM 2309 C CA . VAL A 1 296 ? -10.195 13.670 24.808 1.00 37.47 296 VAL A CA 1
ATOM 2310 C C . VAL A 1 296 ? -10.241 13.629 26.337 1.00 37.47 296 VAL A C 1
ATOM 2312 O O . VAL A 1 296 ? -9.939 12.584 26.912 1.00 37.47 296 VAL A O 1
ATOM 2315 N N . PRO A 1 297 ? -10.548 14.741 27.032 1.00 33.38 297 PRO A N 1
ATOM 2316 C CA . PRO A 1 297 ? -10.611 14.729 28.486 1.00 33.38 297 PRO A CA 1
ATOM 2317 C C . PRO A 1 297 ? -11.808 13.887 28.981 1.00 33.38 297 PRO A C 1
ATOM 2319 O O . PRO A 1 297 ? -12.877 13.952 28.373 1.00 33.38 297 PRO A O 1
ATOM 2322 N N . PRO A 1 298 ? -11.683 13.154 30.107 1.00 34.56 298 PRO A N 1
ATOM 2323 C CA . PRO A 1 298 ? -12.686 12.179 30.566 1.00 34.56 298 PRO A CA 1
ATOM 2324 C C . PRO A 1 298 ? -14.059 12.733 30.995 1.00 34.56 298 PRO A C 1
ATOM 2326 O O . PRO A 1 298 ? -14.905 11.954 31.420 1.00 34.56 298 PRO A O 1
ATOM 2329 N N . SER A 1 299 ? -14.293 14.052 30.972 1.00 33.31 299 SER A N 1
ATOM 2330 C CA . SER A 1 299 ? -15.349 14.676 31.788 1.00 33.31 299 SER A CA 1
ATOM 2331 C C . SER A 1 299 ? -16.261 15.699 31.097 1.00 33.31 299 SER A C 1
ATOM 2333 O O . SER A 1 299 ? -16.905 16.483 31.795 1.00 33.31 299 SER A O 1
ATOM 2335 N N . ARG A 1 300 ? -16.393 15.720 29.759 1.00 30.39 300 ARG A N 1
ATOM 2336 C CA . ARG A 1 300 ? -17.423 16.562 29.106 1.00 30.39 300 ARG A CA 1
ATOM 2337 C C . ARG A 1 300 ? -18.174 15.870 27.965 1.00 30.39 300 ARG A C 1
ATOM 2339 O O . ARG A 1 300 ? -17.528 15.309 27.083 1.00 30.39 300 ARG A O 1
ATOM 2346 N N . PRO A 1 301 ? -19.517 15.962 27.934 1.00 33.09 301 PRO A N 1
ATOM 2347 C CA . PRO A 1 301 ? -20.301 15.539 26.787 1.00 33.09 301 PRO A CA 1
ATOM 2348 C C . PRO A 1 301 ? -20.192 16.584 25.660 1.00 33.09 301 PRO A C 1
ATOM 2350 O O . PRO A 1 301 ? -20.279 17.787 25.899 1.00 33.09 301 PRO A O 1
ATOM 2353 N N . THR A 1 302 ? -20.046 16.090 24.429 1.00 36.56 302 THR A N 1
ATOM 2354 C CA . THR A 1 302 ? -20.228 16.765 23.124 1.00 36.56 302 THR A CA 1
ATOM 2355 C C . THR A 1 302 ? -19.243 17.869 22.655 1.00 36.56 302 THR A C 1
ATOM 2357 O O . THR A 1 302 ? -18.983 18.870 23.314 1.00 36.56 302 THR A O 1
ATOM 2360 N N . SER A 1 303 ? -18.749 17.635 2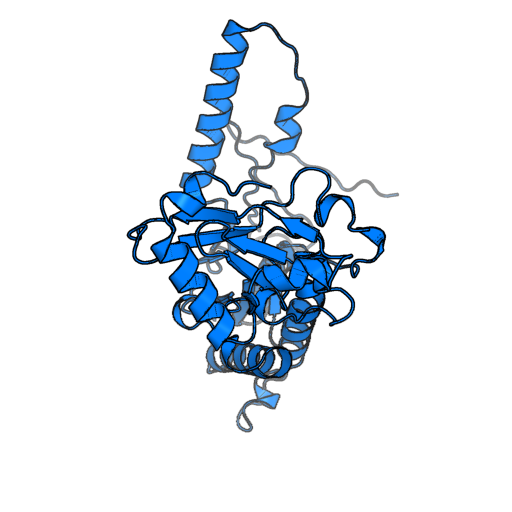1.425 1.00 29.06 303 SER A N 1
ATOM 2361 C CA . SER A 1 303 ? -18.331 18.564 20.349 1.00 29.06 303 SER A CA 1
ATOM 2362 C C . SER A 1 303 ? -17.056 19.425 20.424 1.00 29.06 303 SER A C 1
ATOM 2364 O O . SER A 1 303 ? -16.883 20.268 19.547 1.00 29.06 303 SER A O 1
ATOM 2366 N N . ALA A 1 304 ? -16.108 19.208 21.342 1.00 28.84 304 ALA A N 1
ATOM 2367 C CA . ALA A 1 304 ? -14.841 19.962 21.329 1.00 28.84 304 ALA A CA 1
ATOM 2368 C C . ALA A 1 304 ? -13.593 19.060 21.308 1.00 28.84 304 ALA A C 1
ATOM 2370 O O . ALA A 1 304 ? -13.186 18.505 22.328 1.00 28.84 304 ALA A O 1
ATOM 2371 N N . PHE A 1 305 ? -12.948 18.957 20.140 1.00 36.12 305 PHE A N 1
ATOM 2372 C CA . PHE A 1 305 ? -11.580 18.449 20.017 1.00 36.12 305 PHE A CA 1
ATOM 2373 C C . PHE A 1 305 ? -10.619 19.476 20.625 1.00 36.12 305 PHE A C 1
ATOM 2375 O O . PHE A 1 305 ? -10.604 20.628 20.194 1.00 36.12 305 PHE A O 1
ATOM 2382 N N . THR A 1 306 ? -9.806 19.084 21.610 1.00 33.91 306 THR A N 1
ATOM 2383 C CA . THR A 1 306 ? -8.719 19.951 22.090 1.00 33.91 306 THR A CA 1
ATOM 2384 C C . THR A 1 306 ? -7.427 19.525 21.407 1.00 33.91 306 THR A C 1
ATOM 2386 O O . THR A 1 306 ? -6.868 18.471 21.707 1.00 33.91 306 THR A O 1
ATOM 2389 N N . LEU A 1 307 ? -6.983 20.338 20.449 1.00 33.91 307 LEU A N 1
ATOM 2390 C CA . LEU A 1 307 ? -5.668 20.222 19.832 1.00 33.91 307 LEU A CA 1
ATOM 2391 C C . LEU A 1 307 ? -4.654 20.866 20.788 1.00 33.91 307 LEU A C 1
ATOM 2393 O O . LEU A 1 307 ? -4.642 22.087 20.942 1.00 33.91 307 LEU A O 1
ATOM 2397 N N . HIS A 1 308 ? -3.829 20.073 21.467 1.00 35.84 308 HIS A N 1
ATOM 2398 C CA . HIS A 1 308 ? -2.751 20.629 22.287 1.00 35.84 308 HIS A CA 1
ATOM 2399 C C . HIS A 1 308 ? -1.513 20.857 21.417 1.00 35.84 308 HIS A C 1
ATOM 2401 O O . HIS A 1 308 ? -0.816 19.897 21.091 1.00 35.84 308 HIS A O 1
ATOM 2407 N N . ALA A 1 309 ? -1.249 22.120 21.068 1.00 31.59 309 ALA A N 1
ATOM 2408 C CA . ALA A 1 309 ? 0.005 22.555 20.461 1.00 31.59 309 ALA A CA 1
ATOM 2409 C C . ALA A 1 309 ? 1.047 22.824 21.554 1.00 31.59 309 ALA A C 1
ATOM 2411 O O . ALA A 1 309 ? 0.812 23.617 22.465 1.00 31.59 309 ALA A O 1
ATOM 2412 N N . TYR A 1 310 ? 2.200 22.161 21.473 1.00 34.00 310 TYR A N 1
ATOM 2413 C CA . TYR A 1 310 ? 3.344 22.451 22.337 1.00 34.00 310 TYR A CA 1
ATOM 2414 C C . TYR A 1 310 ? 4.289 23.400 21.598 1.00 34.00 310 TYR A C 1
ATOM 2416 O O . TYR A 1 310 ? 4.934 23.011 20.626 1.00 34.00 310 TYR A O 1
ATOM 2424 N N . GLY A 1 311 ? 4.338 24.656 22.044 1.00 30.12 311 GLY A N 1
ATOM 2425 C CA . GLY A 1 311 ? 5.378 25.607 21.662 1.00 30.12 311 GLY A CA 1
ATOM 2426 C C . GLY A 1 311 ? 6.604 25.500 22.585 1.00 30.12 311 GLY A C 1
ATOM 2427 O O . GLY A 1 311 ? 6.485 24.964 23.691 1.00 30.12 311 GLY A O 1
ATOM 2428 N N . PRO A 1 312 ? 7.772 26.039 22.184 1.00 31.31 312 PRO A N 1
ATOM 2429 C CA . PRO A 1 312 ? 8.999 26.020 22.992 1.00 31.31 312 PRO A CA 1
ATOM 2430 C C . PRO A 1 312 ? 8.886 26.761 24.338 1.00 31.31 312 PRO A C 1
ATOM 2432 O O . PRO A 1 312 ? 9.767 26.628 25.179 1.00 31.31 312 PRO A O 1
ATOM 2435 N N . THR A 1 313 ? 7.819 27.538 24.550 1.00 29.28 313 THR A N 1
ATOM 2436 C CA . THR A 1 313 ? 7.618 28.409 25.720 1.00 29.28 313 THR A CA 1
ATOM 2437 C C . THR A 1 313 ? 6.417 28.028 26.598 1.00 29.28 313 THR A C 1
ATOM 2439 O O . THR A 1 313 ? 6.013 28.812 27.450 1.00 29.28 313 THR A O 1
ATOM 2442 N N . GLY A 1 314 ? 5.875 26.813 26.467 1.00 30.14 314 GLY A N 1
ATOM 2443 C CA . GLY A 1 314 ? 4.787 26.321 27.325 1.00 30.14 314 GLY A CA 1
ATOM 2444 C C . GLY A 1 314 ? 3.381 26.470 26.726 1.00 30.14 314 GLY A C 1
ATOM 2445 O O . GLY A 1 314 ? 3.203 26.980 25.625 1.00 30.14 314 GLY A O 1
ATOM 2446 N N . MET A 1 315 ? 2.386 25.917 27.433 1.00 26.95 315 MET A N 1
ATOM 2447 C CA . MET A 1 315 ? 0.992 25.774 26.982 1.00 26.95 315 MET A CA 1
ATOM 2448 C C . MET A 1 315 ? 0.318 27.121 26.677 1.00 26.95 315 MET A C 1
ATOM 2450 O O . MET A 1 315 ? 0.012 27.869 27.601 1.00 26.95 315 MET A O 1
ATOM 2454 N N . GLU A 1 316 ? -0.086 27.346 25.427 1.00 27.08 316 GLU A N 1
ATOM 2455 C CA . GLU A 1 316 ? -1.116 28.339 25.100 1.00 27.08 316 GLU A CA 1
ATOM 2456 C C . GLU A 1 316 ? -2.428 27.638 24.720 1.00 27.08 316 GLU A C 1
ATOM 2458 O O . GLU A 1 316 ? -2.493 26.815 23.805 1.00 27.08 316 GLU A O 1
ATOM 2463 N N . LYS A 1 317 ? -3.503 27.938 25.462 1.00 26.41 317 LYS A N 1
ATOM 2464 C CA . LYS A 1 317 ? -4.861 27.456 25.171 1.00 26.41 317 LYS A CA 1
ATOM 2465 C C . LYS A 1 317 ? -5.441 28.246 23.997 1.00 26.41 317 LYS A C 1
ATOM 2467 O O . LYS A 1 317 ? -5.864 29.383 24.182 1.00 26.41 317 LYS A O 1
ATOM 2472 N N . PHE A 1 318 ? -5.575 27.626 22.827 1.00 27.53 318 PHE A N 1
ATOM 2473 C CA . PHE A 1 318 ? -6.432 28.159 21.766 1.00 27.53 318 PHE A CA 1
ATOM 2474 C C . PHE A 1 318 ? -7.878 27.674 21.962 1.00 27.53 318 PHE A C 1
ATOM 2476 O O . PHE A 1 318 ? -8.246 26.575 21.558 1.00 27.53 318 PHE A O 1
ATOM 2483 N N . CYS A 1 319 ? -8.720 28.501 22.584 1.00 24.17 319 CYS A N 1
ATOM 2484 C CA . CYS A 1 319 ? -10.174 28.330 22.539 1.00 24.17 319 CYS A CA 1
ATOM 2485 C C . CYS A 1 319 ? -10.717 29.022 21.280 1.00 24.17 319 CYS A C 1
ATOM 2487 O O . CYS A 1 319 ? -10.915 30.234 21.294 1.00 24.17 319 CYS A O 1
ATOM 2489 N N . ARG A 1 320 ? -11.016 28.284 20.203 1.00 26.52 320 ARG A N 1
ATOM 2490 C CA . ARG A 1 320 ? -11.952 28.789 19.183 1.00 26.52 320 ARG A CA 1
ATOM 2491 C C . ARG A 1 320 ? -13.370 28.403 19.596 1.00 26.52 320 ARG A C 1
ATOM 2493 O O . ARG A 1 320 ? -13.742 27.237 19.527 1.00 26.52 320 ARG A O 1
ATOM 2500 N N . ARG A 1 321 ? -14.153 29.388 20.050 1.00 24.00 321 ARG A N 1
ATOM 2501 C CA . ARG A 1 321 ? -15.618 29.273 20.095 1.00 24.00 321 ARG A CA 1
ATOM 2502 C C . ARG A 1 321 ? -16.108 29.091 18.659 1.00 24.00 321 ARG A C 1
ATOM 2504 O O . ARG A 1 321 ? -15.748 29.891 17.798 1.00 24.00 321 ARG A O 1
ATOM 2511 N N . ALA A 1 322 ? -16.914 28.061 18.417 1.00 27.53 322 ALA A N 1
ATOM 2512 C CA . ALA A 1 322 ? -17.739 27.995 17.222 1.00 27.53 322 ALA A CA 1
ATOM 2513 C C . ALA A 1 322 ? -18.711 29.182 17.278 1.00 27.53 322 ALA A C 1
ATOM 2515 O O . ALA A 1 322 ? -19.579 29.241 18.148 1.00 27.53 322 ALA A O 1
ATOM 2516 N N . GLY A 1 323 ? -18.479 30.174 16.422 1.00 23.98 323 GLY A N 1
ATOM 2517 C CA . GLY A 1 323 ? -19.451 31.214 16.131 1.00 23.98 323 GLY A CA 1
ATOM 2518 C C . GLY A 1 323 ? -20.451 30.652 15.135 1.00 23.98 323 GLY A C 1
ATOM 2519 O O . GLY A 1 323 ? -20.061 30.176 14.074 1.00 23.98 323 GLY A O 1
ATOM 2520 N N . SER A 1 324 ? -21.715 30.681 15.528 1.00 26.91 324 SER A N 1
ATOM 2521 C CA . SER A 1 324 ? -22.886 30.508 14.681 1.00 26.91 324 SER A CA 1
ATOM 2522 C C . SER A 1 324 ? -22.885 31.499 13.517 1.00 26.91 324 SER A C 1
ATOM 2524 O O . SER A 1 324 ? -22.833 32.704 13.776 1.00 26.91 324 SER A O 1
ATOM 2526 N N . GLN A 1 325 ? -23.027 30.994 12.294 1.00 26.92 325 GLN A N 1
ATOM 2527 C CA . GLN A 1 325 ? -23.924 31.511 11.256 1.00 26.92 325 GLN A CA 1
ATOM 2528 C C . GLN A 1 325 ? -24.438 30.321 10.450 1.00 26.92 325 GLN A C 1
ATOM 2530 O O . GLN A 1 325 ? -23.621 29.407 10.196 1.00 26.92 325 GLN A O 1
#

Sequence (325 aa):
MKNHGSASRHLNGVLKAILKGQDAGQYLVLDDKVLHIWKNIQISPLGAVTKKDCDPEEDIRLIHDRRGTSTNDMSKTELSPDIEYKHIAAIARRIIACRTAHKGVLVNIMKGDVKGAFRHLMVASEHVHWMAATIPELGVLVVDMSALFGWTSTPAFYGAFGGAITWLVSRECPASMDTCSYDQDHFFAYEWVNDHVLVEPDPDNGLRLANEALRLAMLAILGPASINEEKFSAWETKLQVLGLEFDTKACTISMPTEKIAKALGRVQALQYSRTQHGHNFSNYWAAYGMYARVSVPPSRPTSAFTLHAYGPTGMEKFCRRAGSQ

Radius of gyration: 24.23 Å; chains: 1; bounding box: 51×57×68 Å